Protein AF-A0A379VTT9-F1 (afdb_monomer_lite)

Radius of gyration: 24.95 Å; chains: 1; bounding box: 62×83×52 Å

Secondary structure (DSSP, 8-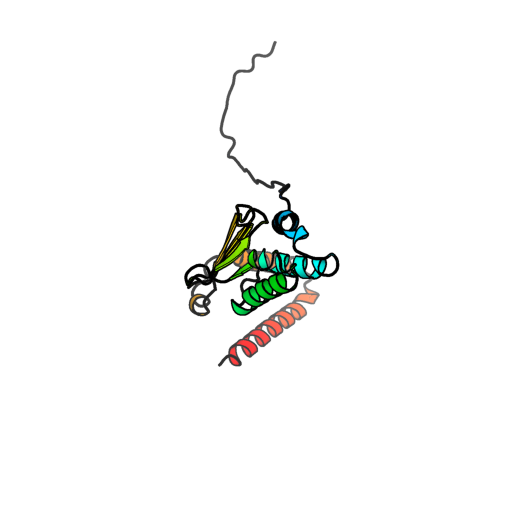state):
-------------------------HHHHHHHHHGGGB-TTTHHHHHHHHHHHHS--TT--HHHHHHHHHHHHHHB-TTTGGGEEEEETTEEEEEEE-TTS-EEEEEEEETTEEEEEETTEEEEEE---TTTTTT--S--HHHHHHHHHHHHHHHHS-GGGHHHHHHHHHHHHHHHHHHHHS--

Foldseek 3Di:
DDDDDDDDDDPPPPPPPPPPPPPPPLLNQLCVQCVLFADPVCSVVLSVLSVCLSPPDLPDDLVNNVVSLVSNLVRGDVVQSVQFDADDPPWRKTFHAGPVRHTAWMWGADPQGIWIDHPNDIDTRGNPDPVCVVPPPDDDVVVVVVVVVVVVPLVVDDPVCNVVVVVVVVVVVVVVVVVVVVPD

pLDDT: mean 71.02, std 17.82, range [33.88, 90.56]

Sequence (184 aa):
MFNITNIQPTARHQSISNEASTEVPLKEEIWNKISAFFSSEHQVEAQSCIAYLCHPPETASPEEIKSKFECLRTLAFPAYADNILYSRGGADQYCILSENSQEILSIVFNTEGYTVEGGGKSVTYTRVTESEQASSASGSKDAVNYELNWSEWVKAAPAEEAANREKAVQRMRDCLKIIRRNSV

Structure (mmCIF, N/CA/C/O backbone):
data_AF-A0A379VTT9-F1
#
_entry.id   AF-A0A379VTT9-F1
#
loop_
_atom_site.group_PDB
_atom_site.id
_atom_site.type_symbol
_atom_site.label_atom_id
_atom_site.label_alt_id
_atom_site.label_comp_id
_atom_site.label_asym_id
_atom_site.label_entity_id
_atom_site.label_seq_id
_atom_site.pdbx_PDB_ins_code
_atom_site.Cartn_x
_atom_site.Cartn_y
_atom_site.Cartn_z
_atom_site.occupancy
_atom_site.B_iso_or_equiv
_atom_site.auth_seq_id
_atom_site.auth_comp_id
_atom_site.auth_asym_id
_atom_site.auth_atom_id
_atom_site.pdbx_PDB_model_num
ATOM 1 N N . MET A 1 1 ? 2.901 62.411 -25.924 1.00 35.44 1 MET A N 1
ATOM 2 C CA . MET A 1 1 ? 1.650 61.648 -26.116 1.00 35.44 1 MET A CA 1
ATOM 3 C C . MET A 1 1 ? 1.982 60.470 -27.017 1.00 35.44 1 MET A C 1
ATOM 5 O O . MET A 1 1 ? 2.289 60.702 -28.176 1.00 35.44 1 MET A O 1
ATOM 9 N N . PHE A 1 2 ? 2.041 59.251 -26.478 1.00 34.31 2 PHE A N 1
ATOM 10 C CA . PHE A 1 2 ? 2.336 58.039 -27.251 1.00 34.31 2 PHE A CA 1
ATOM 11 C C . PHE A 1 2 ? 1.064 57.196 -27.356 1.00 34.31 2 PHE A C 1
ATOM 13 O O . PHE A 1 2 ? 0.493 56.821 -26.336 1.00 34.31 2 PHE A O 1
ATOM 20 N N . ASN A 1 3 ? 0.628 56.939 -28.590 1.00 33.88 3 ASN A N 1
ATOM 21 C CA . ASN A 1 3 ? -0.442 56.002 -28.918 1.00 33.88 3 ASN A CA 1
ATOM 22 C C . ASN A 1 3 ? 0.163 54.600 -29.053 1.00 33.88 3 ASN A C 1
ATOM 24 O O . ASN A 1 3 ? 1.069 54.404 -29.861 1.00 33.88 3 ASN A O 1
ATOM 28 N N . ILE A 1 4 ? -0.354 53.637 -28.291 1.00 38.72 4 ILE A N 1
ATOM 29 C CA . ILE A 1 4 ? -0.013 52.216 -28.413 1.00 38.72 4 ILE A CA 1
ATOM 30 C C . ILE A 1 4 ? -1.272 51.487 -28.884 1.00 38.72 4 ILE A C 1
ATOM 32 O O . ILE A 1 4 ? -2.211 51.291 -28.116 1.00 38.72 4 ILE A O 1
ATOM 36 N N . THR A 1 5 ? -1.292 51.083 -30.152 1.00 41.75 5 THR A N 1
ATOM 37 C CA . THR A 1 5 ? -2.258 50.118 -30.691 1.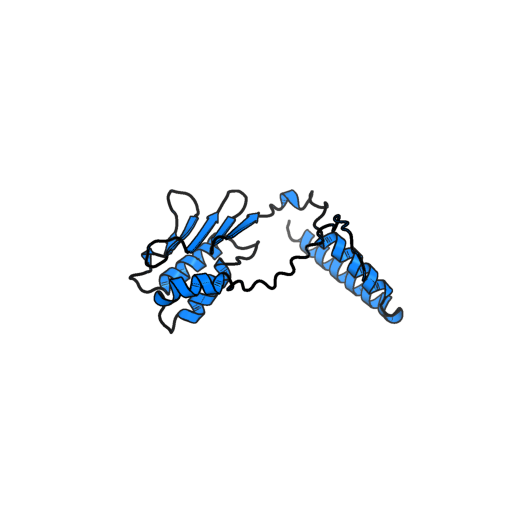00 41.75 5 THR A CA 1
ATOM 38 C C . THR A 1 5 ? -1.641 48.723 -30.712 1.00 41.75 5 THR A C 1
ATOM 40 O O . THR A 1 5 ? -0.724 48.451 -31.478 1.00 41.75 5 THR A O 1
ATOM 43 N N . ASN A 1 6 ? -2.161 47.884 -29.816 1.00 37.28 6 ASN A N 1
ATOM 44 C CA . ASN A 1 6 ? -2.536 46.476 -29.977 1.00 37.28 6 ASN A CA 1
ATOM 45 C C . ASN A 1 6 ? -1.901 45.660 -31.129 1.00 37.28 6 ASN A C 1
ATOM 47 O O . ASN A 1 6 ? -2.272 45.836 -32.287 1.00 37.28 6 ASN A O 1
ATOM 51 N N . ILE A 1 7 ? -1.087 44.664 -30.755 1.00 43.59 7 ILE A N 1
ATOM 52 C CA . ILE A 1 7 ? -1.007 43.349 -31.412 1.00 43.59 7 ILE A CA 1
ATOM 53 C C . ILE A 1 7 ? -0.770 42.253 -30.349 1.00 43.59 7 ILE A C 1
ATOM 55 O O . ILE A 1 7 ? 0.234 42.243 -29.642 1.00 43.59 7 ILE A O 1
ATOM 59 N N . GLN A 1 8 ? -1.711 41.318 -30.256 1.00 43.38 8 GLN A N 1
ATOM 60 C CA . GLN A 1 8 ? -1.612 39.958 -29.696 1.00 43.38 8 GLN A CA 1
ATOM 61 C C . GLN A 1 8 ? -2.060 38.998 -30.822 1.00 43.38 8 GLN A C 1
ATOM 63 O O . GLN A 1 8 ? -2.734 39.471 -31.742 1.00 43.38 8 GLN A O 1
ATOM 68 N N . PRO A 1 9 ? -1.847 37.666 -30.767 1.00 44.25 9 PRO A N 1
ATOM 69 C CA . PRO A 1 9 ? -0.976 36.856 -29.904 1.00 44.25 9 PRO A CA 1
ATOM 70 C C . PRO A 1 9 ? -0.147 35.817 -30.707 1.00 44.25 9 PRO A C 1
ATOM 72 O O . PRO A 1 9 ? -0.507 35.448 -31.817 1.00 44.25 9 PRO A O 1
ATOM 75 N N . THR A 1 10 ? 0.918 35.258 -30.127 1.00 34.50 10 THR A N 1
ATOM 76 C CA . THR A 1 10 ? 1.245 33.808 -30.172 1.00 34.50 10 THR A CA 1
ATOM 77 C C . THR A 1 10 ? 2.358 33.583 -29.151 1.00 34.50 10 THR A C 1
ATOM 79 O O . THR A 1 10 ? 3.525 33.383 -29.481 1.00 34.50 10 THR A O 1
ATOM 82 N N . ALA A 1 11 ? 2.002 33.658 -27.869 1.00 37.72 11 ALA A N 1
ATOM 83 C CA . ALA A 1 11 ? 2.789 32.983 -26.855 1.00 37.72 11 ALA A CA 1
ATOM 84 C C . ALA A 1 11 ? 2.490 31.490 -27.026 1.00 37.72 11 ALA A C 1
ATOM 86 O O . ALA A 1 11 ? 1.426 31.010 -26.641 1.00 37.72 11 ALA A O 1
ATOM 87 N N . ARG A 1 12 ? 3.400 30.752 -27.673 1.00 36.75 12 ARG A N 1
ATOM 88 C CA . ARG A 1 12 ? 3.448 29.300 -27.496 1.00 36.75 12 ARG A CA 1
ATOM 89 C C . ARG A 1 12 ? 3.616 29.080 -25.999 1.00 36.75 12 ARG A C 1
ATOM 91 O O . ARG A 1 12 ? 4.651 29.440 -25.447 1.00 36.75 12 ARG A O 1
ATOM 98 N N . HIS A 1 13 ? 2.577 28.546 -25.367 1.00 38.38 13 HIS A N 1
ATOM 99 C CA . HIS A 1 13 ? 2.598 28.106 -23.984 1.00 38.38 13 HIS A CA 1
ATOM 100 C C . HIS A 1 13 ? 3.702 27.053 -23.821 1.00 38.38 13 HIS A C 1
ATOM 102 O O . HIS A 1 13 ? 3.483 25.861 -24.007 1.00 38.38 13 HIS A O 1
ATOM 108 N N . GLN A 1 14 ? 4.907 27.499 -23.479 1.00 45.38 14 GLN A N 1
ATOM 109 C CA . GLN A 1 14 ? 5.812 26.720 -22.653 1.00 45.38 14 GLN A CA 1
ATOM 110 C C . GLN A 1 14 ? 5.311 26.871 -21.216 1.00 45.38 14 GLN A C 1
ATOM 112 O O . GLN A 1 14 ? 5.864 27.635 -20.434 1.00 45.38 14 GLN A O 1
ATOM 117 N N . SER A 1 15 ? 4.233 26.163 -20.871 1.00 35.62 15 SER A N 1
ATOM 118 C CA . SER A 1 15 ? 3.991 25.843 -19.466 1.00 35.62 15 SER A CA 1
ATOM 119 C C . SER A 1 15 ? 4.882 24.660 -19.130 1.00 35.62 15 SER A C 1
ATOM 121 O O . SER A 1 15 ? 4.481 23.502 -19.192 1.00 35.62 15 SER A O 1
ATOM 123 N N . ILE A 1 16 ? 6.128 24.978 -18.787 1.00 44.78 16 ILE A N 1
ATOM 124 C CA . ILE A 1 16 ? 6.813 24.232 -17.741 1.00 44.78 16 ILE A CA 1
ATOM 125 C C . ILE A 1 16 ? 6.031 24.581 -16.476 1.00 44.78 16 ILE A C 1
ATOM 127 O O . ILE A 1 16 ? 6.307 25.587 -15.825 1.00 44.78 16 ILE A O 1
ATOM 131 N N . SER A 1 17 ? 5.003 23.795 -16.165 1.00 35.97 17 SER A N 1
ATOM 132 C CA . SER A 1 17 ? 4.438 23.791 -14.821 1.00 35.97 17 SER A CA 1
ATOM 133 C C . SER A 1 17 ? 5.430 23.053 -13.927 1.00 35.97 17 SER A C 1
ATOM 135 O O . SER A 1 17 ? 5.241 21.897 -13.573 1.00 35.97 17 SER A O 1
ATOM 137 N N . ASN A 1 18 ? 6.511 23.750 -13.570 1.00 41.19 18 ASN A N 1
ATOM 138 C CA . ASN A 1 18 ? 7.117 23.594 -12.257 1.00 41.19 18 ASN A CA 1
ATOM 139 C C . ASN A 1 18 ? 6.161 24.273 -11.276 1.00 41.19 18 ASN A C 1
ATOM 141 O O . ASN A 1 18 ? 6.430 25.361 -10.767 1.00 41.19 18 ASN A O 1
ATOM 145 N N . GLU A 1 19 ? 4.999 23.662 -11.067 1.00 36.81 19 GLU A N 1
ATOM 146 C CA . GLU A 1 19 ? 4.247 23.942 -9.863 1.00 36.81 19 GLU A C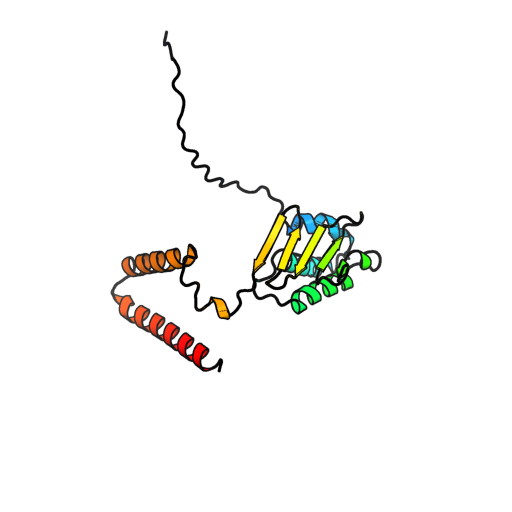A 1
ATOM 147 C C . GLU A 1 19 ? 5.030 23.254 -8.756 1.00 36.81 19 GLU A C 1
ATOM 149 O O . GLU A 1 19 ? 5.111 22.029 -8.676 1.00 36.81 19 GLU A O 1
ATOM 154 N N . ALA A 1 20 ? 5.697 24.072 -7.946 1.00 41.50 20 ALA A N 1
ATOM 155 C CA . ALA A 1 20 ? 6.014 23.706 -6.585 1.00 41.50 20 ALA A CA 1
ATOM 156 C C . ALA A 1 20 ? 4.684 23.296 -5.945 1.00 41.50 20 ALA A C 1
ATOM 158 O O . ALA A 1 20 ? 3.918 24.148 -5.498 1.00 41.50 20 ALA A O 1
ATOM 159 N N . SER A 1 21 ? 4.374 22.002 -6.032 1.00 38.78 21 SER A N 1
ATOM 160 C CA . SER A 1 21 ? 3.158 21.411 -5.504 1.00 38.78 21 SER A CA 1
ATOM 161 C C . SER A 1 21 ? 3.158 21.718 -4.010 1.00 38.78 21 SER A C 1
ATOM 163 O O . SER A 1 21 ? 3.881 21.090 -3.237 1.00 38.78 21 SER A O 1
ATOM 165 N N . THR A 1 22 ? 2.359 22.695 -3.578 1.00 39.91 22 THR A N 1
ATOM 166 C CA . THR A 1 22 ? 1.869 22.807 -2.194 1.00 39.91 22 THR A CA 1
ATOM 167 C C . THR A 1 22 ? 0.854 21.695 -1.962 1.00 39.91 22 THR A C 1
ATOM 169 O O . THR A 1 22 ? -0.298 21.912 -1.600 1.00 39.91 22 THR A O 1
ATOM 172 N N . GLU A 1 23 ? 1.280 20.490 -2.289 1.00 44.19 23 GLU A N 1
ATOM 173 C CA . GLU A 1 23 ? 0.531 19.274 -2.203 1.00 44.19 23 GLU A CA 1
ATOM 174 C C . GLU A 1 23 ? 1.003 18.640 -0.919 1.00 44.19 23 GLU A C 1
ATOM 176 O O . GLU A 1 23 ? 2.147 18.195 -0.809 1.00 44.19 23 GLU A O 1
ATOM 181 N N . VAL A 1 24 ? 0.128 18.692 0.082 1.00 49.16 24 VAL A N 1
ATOM 182 C CA . VAL A 1 24 ? 0.267 17.859 1.268 1.00 49.16 24 VAL A CA 1
ATOM 183 C C . VAL A 1 24 ? 0.604 16.458 0.751 1.00 49.16 24 VAL A C 1
ATOM 185 O O . VAL A 1 24 ? -0.172 15.924 -0.048 1.00 49.16 24 VAL A O 1
ATOM 188 N N . PRO A 1 25 ? 1.772 15.890 1.105 1.00 68.50 25 PRO A N 1
ATOM 189 C CA . PRO A 1 25 ? 2.157 14.569 0.646 1.00 68.50 25 PRO A CA 1
ATOM 190 C C . PRO A 1 25 ? 0.981 13.628 0.882 1.00 68.50 25 PRO A C 1
ATOM 192 O O . PRO A 1 25 ? 0.430 13.627 1.977 1.00 68.50 25 PRO A O 1
ATOM 195 N N . LEU A 1 26 ? 0.578 12.834 -0.111 1.00 69.88 26 LEU A N 1
ATOM 196 C CA . LEU A 1 26 ? -0.589 11.939 -0.023 1.00 69.88 26 LEU A CA 1
ATOM 197 C C . LEU A 1 26 ? -0.587 11.108 1.281 1.00 69.88 26 LEU A C 1
ATOM 199 O O . LEU A 1 26 ? -1.619 10.899 1.910 1.00 69.88 26 LEU A O 1
ATOM 203 N N . LYS A 1 27 ? 0.609 10.751 1.768 1.00 78.88 27 LYS A N 1
ATOM 204 C CA . LYS A 1 27 ? 0.857 10.191 3.107 1.00 78.88 27 LYS A CA 1
ATOM 205 C C . LYS A 1 27 ? 0.281 11.033 4.260 1.00 78.88 27 LYS A C 1
ATOM 207 O O . LYS A 1 27 ? -0.358 10.475 5.143 1.00 78.88 27 LYS A O 1
ATOM 212 N N . GLU A 1 28 ? 0.568 12.330 4.312 1.00 80.44 28 GLU A N 1
ATOM 213 C CA . GLU A 1 28 ? 0.121 13.247 5.368 1.00 80.44 28 GLU A CA 1
ATOM 214 C C . GLU A 1 28 ? -1.394 13.455 5.340 1.00 80.44 28 GLU A C 1
ATOM 216 O O . GLU A 1 28 ? -2.019 13.488 6.397 1.00 80.44 28 GLU A O 1
ATOM 221 N N . GLU A 1 29 ? -2.007 13.529 4.155 1.00 80.88 29 GLU A N 1
ATOM 222 C CA . GLU A 1 29 ? -3.465 13.643 4.043 1.00 80.88 29 GLU A CA 1
ATOM 223 C C . GLU A 1 29 ? -4.163 12.396 4.599 1.00 80.88 29 GLU A C 1
ATOM 225 O O . GLU A 1 29 ? -5.086 12.499 5.411 1.00 80.88 29 GLU A O 1
ATOM 230 N N . ILE A 1 30 ? -3.679 11.214 4.208 1.00 82.88 30 ILE A N 1
ATOM 231 C CA . ILE A 1 30 ? -4.171 9.934 4.718 1.00 82.88 30 ILE A CA 1
ATOM 232 C C . ILE A 1 30 ? -3.959 9.869 6.228 1.00 82.88 30 ILE A C 1
ATOM 234 O O . ILE A 1 30 ? -4.905 9.608 6.969 1.00 82.88 30 ILE A O 1
ATOM 238 N N . TRP A 1 31 ? -2.746 10.178 6.697 1.00 87.88 31 TRP A N 1
ATOM 239 C CA . TRP A 1 31 ? -2.400 10.156 8.115 1.00 87.88 31 TRP A CA 1
ATOM 240 C C . TRP A 1 31 ? -3.308 11.056 8.952 1.00 87.88 31 TRP A C 1
ATOM 242 O O . TRP A 1 31 ? -3.823 10.615 9.975 1.00 87.88 31 TRP A O 1
ATOM 252 N N . ASN A 1 32 ? -3.579 12.284 8.512 1.00 86.12 32 ASN A N 1
ATOM 253 C CA . ASN A 1 32 ? -4.444 13.205 9.248 1.00 86.12 32 ASN A CA 1
ATOM 254 C C . ASN A 1 32 ? -5.864 12.650 9.438 1.00 86.12 32 ASN A C 1
ATOM 256 O O . ASN A 1 32 ? -6.493 12.928 10.456 1.00 86.12 32 ASN A O 1
ATOM 260 N N . LYS A 1 33 ? -6.351 11.828 8.501 1.00 86.00 33 LYS A N 1
ATOM 261 C CA . LYS A 1 33 ? -7.689 11.226 8.559 1.00 86.00 33 LYS A CA 1
ATOM 262 C C . LYS A 1 33 ? -7.763 9.951 9.408 1.00 86.00 33 LYS A C 1
ATOM 264 O O . LYS A 1 33 ? -8.841 9.653 9.910 1.00 86.00 33 LYS A O 1
ATOM 269 N N . ILE A 1 34 ? -6.660 9.211 9.569 1.00 85.88 34 ILE A N 1
ATOM 270 C CA . ILE A 1 34 ? -6.637 7.927 10.308 1.00 85.88 34 ILE A CA 1
ATOM 271 C C . ILE A 1 34 ? -5.724 7.914 11.534 1.00 85.88 34 ILE A C 1
ATOM 273 O O . ILE A 1 34 ? -5.646 6.903 12.221 1.00 85.88 34 ILE A O 1
ATOM 277 N N . SER A 1 35 ? -5.038 9.013 11.850 1.00 87.31 35 SER A N 1
ATOM 278 C CA . SER A 1 35 ? -4.120 9.089 12.999 1.00 87.31 35 SER A CA 1
ATOM 279 C C . SER A 1 35 ? -4.803 8.748 14.327 1.00 87.31 35 SER A C 1
ATOM 281 O O . SER A 1 35 ? -4.179 8.142 15.196 1.00 87.31 35 SER A O 1
ATOM 283 N N . ALA A 1 36 ? -6.098 9.060 14.454 1.00 88.62 36 ALA A N 1
ATOM 284 C CA . ALA A 1 36 ? -6.931 8.720 15.605 1.00 88.62 36 ALA A CA 1
ATOM 285 C C . ALA A 1 36 ? -7.137 7.205 15.799 1.00 88.62 36 ALA A C 1
ATOM 287 O O . ALA A 1 36 ? -7.561 6.777 16.873 1.00 88.62 36 ALA A O 1
ATOM 288 N N . PHE A 1 37 ? -6.838 6.387 14.784 1.00 88.62 37 PHE A N 1
ATOM 289 C CA . PHE A 1 37 ? -7.013 4.940 14.864 1.00 88.62 37 PHE A CA 1
ATOM 290 C C . PHE A 1 37 ? -5.898 4.263 15.655 1.00 88.62 37 PHE A C 1
ATOM 292 O O . PHE A 1 37 ? -6.089 3.140 16.106 1.00 88.62 37 PHE A O 1
ATOM 299 N N . PHE A 1 38 ? -4.759 4.930 15.844 1.00 90.44 38 PHE A N 1
ATOM 300 C CA . PHE A 1 38 ? -3.552 4.332 16.403 1.00 90.44 38 PHE A CA 1
ATOM 301 C C . PHE A 1 38 ? -3.183 4.978 17.739 1.00 90.44 38 PHE A C 1
ATOM 303 O O . PHE A 1 38 ? -3.256 6.199 17.906 1.00 90.44 38 PHE A O 1
ATOM 310 N N . SER A 1 39 ? -2.730 4.164 18.693 1.00 88.00 39 SER A N 1
ATOM 311 C CA . SER A 1 39 ? -2.127 4.664 19.931 1.00 88.00 39 SER A CA 1
ATOM 312 C C . SER A 1 39 ? -0.785 5.341 19.635 1.00 88.00 39 SER A C 1
ATOM 314 O O . SER A 1 39 ? -0.110 4.984 18.671 1.00 88.00 39 SER A O 1
ATOM 316 N N . SER A 1 40 ? -0.352 6.279 20.485 1.00 88.44 40 SER A N 1
ATOM 317 C CA . SER A 1 40 ? 0.931 6.983 20.316 1.00 88.44 40 SER A CA 1
ATOM 318 C C . SER A 1 40 ? 2.141 6.046 20.179 1.00 88.44 40 SER A C 1
ATOM 320 O O . SER A 1 40 ? 3.106 6.397 19.509 1.00 88.44 40 SER A O 1
ATOM 322 N N . GLU A 1 41 ? 2.081 4.855 20.781 1.00 89.19 41 GLU A N 1
ATOM 323 C CA . GLU A 1 41 ? 3.119 3.819 20.689 1.00 89.19 41 GLU A CA 1
ATOM 324 C C . GLU A 1 41 ? 3.209 3.204 19.283 1.00 89.19 41 GLU A C 1
ATOM 326 O O . GLU A 1 41 ? 4.301 2.939 18.785 1.00 89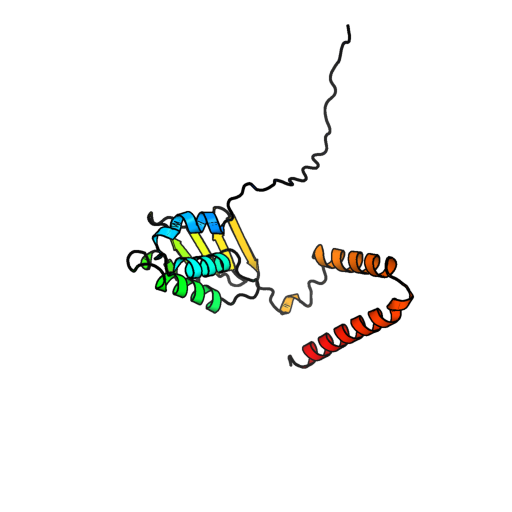.19 41 GLU A O 1
ATOM 331 N N . HIS A 1 42 ? 2.071 3.044 18.607 1.00 89.38 42 HIS A N 1
ATOM 332 C CA . HIS A 1 42 ? 1.980 2.395 17.299 1.00 89.38 42 HIS A CA 1
ATOM 333 C C . HIS A 1 42 ? 1.990 3.374 16.119 1.00 89.38 42 HIS A C 1
ATOM 335 O O . HIS A 1 42 ? 2.045 2.946 14.966 1.00 89.38 42 HIS A O 1
ATOM 341 N N . GLN A 1 43 ? 1.981 4.689 16.367 1.00 86.88 43 GLN A N 1
ATOM 342 C CA . GLN A 1 43 ? 1.911 5.685 15.294 1.00 86.88 43 GLN A CA 1
ATOM 343 C C . GLN A 1 43 ? 3.089 5.614 14.319 1.00 86.88 43 GLN A C 1
ATOM 345 O O . GLN A 1 43 ? 2.892 5.748 13.115 1.00 86.88 43 GLN A O 1
ATOM 350 N N . VAL A 1 44 ? 4.309 5.385 14.814 1.00 88.69 44 VAL A N 1
ATOM 351 C CA . VAL A 1 44 ? 5.507 5.305 13.960 1.00 88.69 44 VAL A CA 1
ATOM 352 C C . VAL A 1 44 ? 5.416 4.111 13.007 1.00 88.69 44 VAL A C 1
ATOM 354 O O . VAL A 1 44 ? 5.704 4.231 11.815 1.00 88.69 44 VAL A O 1
ATOM 357 N N . GLU A 1 45 ? 4.968 2.966 13.517 1.00 90.38 45 GLU A N 1
ATOM 358 C CA . GLU A 1 45 ? 4.813 1.741 12.735 1.00 90.38 45 GLU A CA 1
ATOM 359 C C . GLU A 1 45 ? 3.657 1.854 11.731 1.00 90.38 45 GLU A C 1
ATOM 361 O O . GLU A 1 45 ? 3.812 1.511 10.555 1.00 90.38 45 GLU A O 1
ATOM 366 N N . ALA A 1 46 ? 2.536 2.448 12.149 1.00 89.00 46 ALA A N 1
ATOM 367 C CA . ALA A 1 46 ? 1.400 2.726 11.279 1.00 89.00 46 ALA A CA 1
ATOM 368 C C . ALA A 1 46 ? 1.779 3.689 10.140 1.00 89.00 46 ALA A C 1
ATOM 370 O O . ALA A 1 46 ? 1.478 3.422 8.977 1.00 89.00 46 ALA A O 1
ATOM 371 N N . GLN A 1 47 ? 2.518 4.766 10.431 1.00 88.19 47 GLN A N 1
ATOM 372 C CA . GLN A 1 47 ? 3.023 5.682 9.403 1.00 88.19 47 GLN A CA 1
ATOM 373 C C . GLN A 1 47 ? 3.956 4.996 8.404 1.00 88.19 47 GLN A C 1
ATOM 375 O O . GLN A 1 47 ? 3.926 5.342 7.222 1.00 88.19 47 GLN A O 1
ATOM 380 N N . SER A 1 48 ? 4.781 4.050 8.859 1.00 88.50 48 SER A N 1
ATOM 381 C CA . SER A 1 48 ? 5.656 3.260 7.988 1.00 88.50 48 SER A CA 1
ATOM 382 C C . SER A 1 48 ? 4.841 2.383 7.033 1.00 88.50 48 SER A C 1
ATOM 384 O O . SER A 1 48 ? 5.095 2.365 5.827 1.00 88.50 48 SER A O 1
ATOM 386 N N . CYS A 1 49 ? 3.794 1.727 7.542 1.00 88.19 49 CYS A N 1
ATOM 387 C CA . CYS A 1 49 ? 2.892 0.929 6.715 1.00 88.19 49 CYS A CA 1
ATOM 388 C C . CYS A 1 49 ? 2.131 1.789 5.701 1.00 88.19 49 CYS A C 1
ATOM 390 O O . CYS A 1 49 ? 2.080 1.436 4.528 1.00 88.19 49 CYS A O 1
ATOM 392 N N . ILE A 1 50 ? 1.611 2.946 6.115 1.00 87.44 50 ILE A N 1
ATOM 393 C CA . ILE A 1 50 ? 0.929 3.882 5.211 1.00 87.44 50 ILE A CA 1
ATOM 394 C C . ILE A 1 50 ? 1.891 4.385 4.138 1.00 87.44 50 ILE A C 1
ATOM 396 O O . ILE A 1 50 ? 1.544 4.377 2.966 1.00 87.44 50 ILE A O 1
ATOM 400 N N . ALA A 1 51 ? 3.117 4.768 4.504 1.00 86.19 51 ALA A N 1
ATOM 401 C CA . ALA A 1 51 ? 4.111 5.223 3.536 1.00 86.19 51 ALA A CA 1
ATOM 402 C C . ALA A 1 51 ? 4.398 4.159 2.464 1.00 86.19 51 ALA A C 1
ATOM 404 O O . ALA A 1 51 ? 4.474 4.499 1.284 1.00 86.19 51 ALA A O 1
ATOM 405 N N . TYR A 1 52 ? 4.495 2.889 2.872 1.00 86.62 52 TYR A N 1
ATOM 406 C CA . TYR A 1 52 ? 4.638 1.763 1.952 1.00 86.62 52 TYR A CA 1
ATOM 407 C C . TYR A 1 52 ? 3.403 1.591 1.059 1.00 86.62 52 TYR A C 1
ATOM 409 O O . TYR A 1 52 ? 3.550 1.396 -0.136 1.00 86.62 52 TYR A O 1
ATOM 417 N N . LEU A 1 53 ? 2.189 1.690 1.605 1.00 85.44 53 LEU A N 1
ATOM 418 C CA . LEU A 1 53 ? 0.950 1.523 0.835 1.00 85.44 53 LEU A CA 1
ATOM 419 C C . LEU A 1 53 ? 0.645 2.697 -0.109 1.00 85.44 53 LEU A C 1
ATOM 421 O O . LEU A 1 53 ? -0.017 2.499 -1.122 1.00 85.44 53 LEU A O 1
ATOM 425 N N . CYS A 1 54 ? 1.129 3.903 0.194 1.00 81.69 54 CYS A N 1
ATOM 426 C CA . CYS A 1 54 ? 1.017 5.055 -0.703 1.00 81.69 54 CYS A CA 1
ATOM 427 C C . CYS A 1 54 ? 1.920 4.921 -1.933 1.00 81.69 54 CYS A C 1
ATOM 429 O O . CYS A 1 54 ? 1.577 5.419 -3.000 1.00 81.69 54 CYS A O 1
ATOM 431 N N . HIS A 1 55 ? 3.089 4.299 -1.766 1.00 77.81 55 HIS A N 1
ATOM 432 C CA . HIS A 1 55 ? 4.081 4.124 -2.827 1.00 77.81 55 HIS A CA 1
ATOM 433 C C . HIS A 1 55 ? 4.680 2.714 -2.761 1.00 77.81 55 HIS A C 1
ATOM 435 O O . HIS A 1 55 ? 5.869 2.561 -2.456 1.00 77.81 55 HIS A O 1
ATOM 441 N N . PRO A 1 56 ? 3.868 1.671 -3.001 1.00 77.56 56 PRO A N 1
ATOM 442 C CA . PRO A 1 56 ? 4.368 0.310 -2.998 1.00 77.56 56 PRO A CA 1
ATOM 443 C C . PRO A 1 56 ? 5.370 0.150 -4.151 1.00 77.56 56 PRO A C 1
ATOM 445 O O . PRO A 1 56 ? 5.137 0.678 -5.244 1.00 77.56 56 PRO A O 1
ATOM 448 N N . PRO A 1 57 ? 6.500 -0.539 -3.925 1.00 72.31 57 PRO A N 1
ATOM 449 C CA . PRO A 1 57 ? 7.481 -0.770 -4.976 1.00 72.31 57 PRO A CA 1
ATOM 450 C C . PRO A 1 57 ? 6.859 -1.572 -6.125 1.00 72.31 57 PRO A C 1
ATOM 452 O O . PRO A 1 57 ? 6.031 -2.439 -5.884 1.00 72.31 57 PRO A O 1
ATOM 455 N N . GLU A 1 58 ? 7.304 -1.354 -7.364 1.00 68.69 58 GLU A N 1
ATOM 456 C CA . GLU A 1 58 ? 6.799 -2.085 -8.547 1.00 68.69 58 GLU A CA 1
ATOM 457 C C . GLU A 1 58 ? 6.951 -3.613 -8.430 1.00 68.69 58 GLU A C 1
ATOM 459 O O . GLU A 1 58 ? 6.217 -4.377 -9.054 1.00 68.69 58 GLU A O 1
ATOM 464 N N . THR A 1 59 ? 7.898 -4.068 -7.608 1.00 68.44 59 THR A N 1
ATOM 465 C CA . THR A 1 59 ? 8.137 -5.484 -7.312 1.00 68.44 59 THR A CA 1
ATOM 466 C C . THR A 1 59 ? 7.321 -6.007 -6.129 1.00 68.44 59 THR A C 1
ATOM 468 O O . THR A 1 59 ? 7.514 -7.159 -5.746 1.00 68.44 59 THR A O 1
ATOM 471 N N . ALA A 1 60 ? 6.469 -5.182 -5.511 1.00 73.06 60 ALA A N 1
ATOM 472 C CA . ALA A 1 60 ? 5.679 -5.568 -4.351 1.00 73.06 60 ALA A CA 1
ATOM 473 C C . ALA A 1 60 ? 4.767 -6.741 -4.705 1.00 73.06 60 ALA A C 1
ATOM 475 O O . ALA A 1 60 ? 3.984 -6.701 -5.660 1.00 73.06 60 ALA A O 1
ATOM 476 N N . SER A 1 61 ? 4.865 -7.799 -3.913 1.00 76.12 61 SER A N 1
ATOM 477 C CA . SER A 1 61 ? 3.946 -8.921 -4.003 1.00 76.12 61 SER A CA 1
ATOM 478 C C . SER A 1 61 ? 2.591 -8.564 -3.369 1.00 76.12 61 SER A C 1
ATOM 480 O O . SER A 1 61 ? 2.533 -7.786 -2.407 1.00 76.12 61 SER A O 1
ATOM 482 N N . PRO A 1 62 ? 1.480 -9.137 -3.865 1.00 75.31 62 PRO A N 1
ATOM 483 C CA . PRO A 1 62 ? 0.178 -9.007 -3.214 1.00 75.31 62 PRO A CA 1
ATOM 484 C C . PRO A 1 62 ? 0.205 -9.412 -1.736 1.00 75.31 62 PRO A C 1
ATOM 486 O O . PRO A 1 62 ? -0.464 -8.797 -0.906 1.00 75.31 62 PRO A O 1
ATOM 489 N N . GLU A 1 63 ? 1.016 -10.410 -1.389 1.00 80.69 63 GLU A N 1
ATOM 490 C CA . GLU A 1 63 ? 1.214 -10.897 -0.028 1.00 80.69 63 GLU A CA 1
ATOM 491 C C . GLU A 1 63 ? 1.880 -9.849 0.876 1.00 80.69 63 GLU A C 1
ATOM 493 O O . GLU A 1 63 ? 1.468 -9.689 2.026 1.00 80.69 63 GLU A O 1
ATOM 498 N N . GLU A 1 64 ? 2.868 -9.101 0.373 1.00 84.12 64 GLU A N 1
ATOM 499 C CA . GLU A 1 64 ? 3.504 -8.009 1.120 1.00 84.12 64 GLU A CA 1
ATOM 500 C C . GLU A 1 64 ? 2.527 -6.867 1.384 1.00 84.12 64 GLU A C 1
ATOM 502 O O . GLU A 1 64 ? 2.424 -6.393 2.517 1.00 84.12 64 GLU A O 1
ATOM 507 N N . ILE A 1 65 ? 1.767 -6.456 0.367 1.00 83.75 65 ILE A N 1
ATOM 508 C CA . ILE A 1 65 ? 0.742 -5.415 0.510 1.00 83.75 65 ILE A CA 1
ATOM 509 C C . ILE A 1 65 ? -0.315 -5.866 1.521 1.00 83.75 65 ILE A C 1
ATOM 511 O O . ILE A 1 65 ? -0.600 -5.141 2.476 1.00 83.75 65 ILE A O 1
ATOM 515 N N . LYS A 1 66 ? -0.819 -7.100 1.395 1.00 83.50 66 LYS A N 1
ATOM 516 C CA . LYS A 1 66 ? -1.746 -7.699 2.363 1.00 83.50 66 LYS A CA 1
ATOM 517 C C . LYS A 1 66 ? -1.170 -7.698 3.778 1.00 83.50 66 LYS A C 1
ATOM 519 O O . LYS A 1 66 ? -1.857 -7.309 4.719 1.00 83.50 66 LYS A O 1
ATOM 524 N N . SER A 1 67 ? 0.097 -8.078 3.938 1.00 86.56 67 SER A N 1
ATOM 525 C CA . SER A 1 67 ? 0.770 -8.069 5.238 1.00 86.56 67 SER A CA 1
ATOM 526 C C . SER A 1 67 ? 0.823 -6.669 5.855 1.00 86.56 67 SER A C 1
ATOM 528 O O . SER A 1 67 ? 0.712 -6.553 7.075 1.00 86.56 67 SER A O 1
ATOM 530 N N . LYS A 1 68 ? 0.956 -5.604 5.052 1.00 90.00 68 LYS A N 1
ATOM 531 C CA . LYS A 1 68 ? 0.905 -4.219 5.550 1.00 90.00 68 LYS A CA 1
ATOM 532 C C . LYS A 1 68 ? -0.496 -3.790 5.973 1.00 90.00 68 LYS A C 1
ATOM 534 O O . LYS A 1 68 ? -0.618 -3.106 6.987 1.00 90.00 68 LYS A O 1
ATOM 539 N N . PHE A 1 69 ? -1.539 -4.221 5.265 1.00 88.19 69 PHE A N 1
ATOM 540 C CA . PHE A 1 69 ? -2.923 -3.995 5.694 1.00 88.19 69 PHE A CA 1
ATOM 541 C C . PHE A 1 69 ? -3.238 -4.705 7.018 1.00 88.19 69 PHE A C 1
ATOM 543 O O . PHE A 1 69 ? -3.786 -4.083 7.924 1.00 88.19 69 PHE A O 1
ATOM 550 N N . GLU A 1 70 ? -2.832 -5.966 7.180 1.00 88.31 70 GLU A N 1
ATOM 551 C CA . GLU A 1 70 ? -3.022 -6.708 8.440 1.00 88.31 70 GLU A CA 1
ATOM 552 C C . GLU A 1 70 ? -2.214 -6.105 9.599 1.00 88.31 70 GLU A C 1
ATOM 554 O O . GLU A 1 70 ? -2.691 -6.036 10.735 1.00 88.31 70 GLU A O 1
ATOM 559 N N . CYS A 1 71 ? -1.003 -5.613 9.316 1.00 89.88 71 CYS A N 1
ATOM 560 C CA . CYS A 1 71 ? -0.203 -4.873 10.287 1.00 89.88 71 CYS A CA 1
ATOM 561 C C . CYS A 1 71 ? -0.946 -3.612 10.750 1.00 89.88 71 CYS A C 1
ATOM 563 O O . CYS A 1 71 ? -1.171 -3.449 11.947 1.00 89.88 71 CYS A O 1
ATOM 565 N N . LEU A 1 72 ? -1.439 -2.780 9.824 1.00 89.50 72 LEU A N 1
ATOM 566 C CA . LEU A 1 72 ? -2.258 -1.613 10.173 1.00 89.50 72 LEU A CA 1
ATOM 567 C C . LEU A 1 72 ? -3.495 -1.996 10.986 1.00 89.50 72 LEU A C 1
ATOM 569 O O . LEU A 1 72 ? -3.807 -1.333 11.970 1.00 89.50 72 LEU A O 1
ATOM 573 N N . ARG A 1 73 ? -4.175 -3.083 10.621 1.00 89.38 73 ARG A N 1
ATOM 574 C CA . ARG A 1 73 ? -5.352 -3.570 11.344 1.00 89.38 73 ARG A CA 1
ATOM 575 C C . ARG A 1 73 ? -5.038 -3.968 12.783 1.00 89.38 73 ARG A C 1
ATOM 577 O O . ARG A 1 73 ? -5.833 -3.696 13.674 1.00 89.38 73 ARG A O 1
ATOM 584 N N . THR A 1 74 ? -3.882 -4.585 13.004 1.00 89.81 74 THR A N 1
ATOM 585 C CA . THR A 1 74 ? -3.422 -5.016 14.332 1.00 89.81 74 THR A CA 1
ATOM 586 C C . THR A 1 74 ? -3.008 -3.830 15.205 1.00 89.81 74 THR A C 1
ATOM 588 O O . THR A 1 74 ? -3.223 -3.850 16.413 1.00 89.81 74 THR A O 1
ATOM 591 N N . LEU A 1 75 ? -2.422 -2.797 14.594 1.00 90.56 75 LEU A N 1
ATOM 592 C CA . LEU A 1 75 ? -1.983 -1.579 15.281 1.00 90.56 75 LEU A CA 1
ATOM 593 C C . LEU A 1 75 ? -3.142 -0.627 15.609 1.00 90.56 75 LEU A C 1
ATOM 595 O O . LEU A 1 75 ? -3.022 0.203 16.513 1.00 90.56 75 LEU A O 1
ATOM 599 N N . ALA A 1 76 ? -4.238 -0.705 14.852 1.00 89.62 76 ALA A N 1
ATOM 600 C CA . ALA A 1 76 ? -5.422 0.108 15.076 1.00 89.62 76 ALA A CA 1
ATOM 601 C C . ALA A 1 76 ? -6.174 -0.336 16.340 1.00 89.62 76 ALA A C 1
ATOM 603 O O . ALA A 1 76 ? -6.201 -1.515 16.699 1.00 89.62 76 ALA A O 1
ATOM 604 N N . PHE A 1 77 ? -6.849 0.601 17.008 1.00 89.06 77 PHE A N 1
ATOM 605 C CA . PHE A 1 77 ? -7.772 0.242 18.077 1.00 89.06 77 PHE A CA 1
ATOM 606 C C . PHE A 1 77 ? -8.869 -0.687 17.535 1.00 89.06 77 PHE A C 1
ATOM 608 O O . PHE A 1 77 ? -9.331 -0.484 16.409 1.00 89.06 77 PHE A O 1
ATOM 615 N N . PRO A 1 78 ? -9.375 -1.639 18.342 1.00 86.12 78 PRO A N 1
ATOM 616 C CA . PRO A 1 78 ? -10.400 -2.586 17.900 1.00 86.12 78 PRO A CA 1
ATOM 617 C C . PRO A 1 78 ? -11.640 -1.926 17.281 1.00 86.12 78 PRO A C 1
ATOM 619 O O . PRO A 1 78 ? -12.213 -2.469 16.347 1.00 86.12 78 PRO A O 1
ATOM 622 N N . ALA A 1 79 ? -12.013 -0.730 17.752 1.00 85.94 79 ALA A N 1
ATOM 623 C CA . ALA A 1 79 ? -13.134 0.050 17.219 1.00 85.94 79 ALA A CA 1
ATOM 624 C C . ALA A 1 79 ? -12.940 0.522 15.763 1.00 85.94 79 ALA A C 1
ATOM 626 O O . ALA A 1 79 ? -13.920 0.817 15.088 1.00 85.94 79 ALA A O 1
ATOM 627 N N . TYR A 1 80 ? -11.696 0.593 15.284 1.00 85.56 80 TYR A N 1
ATOM 628 C CA . TYR A 1 80 ? -11.343 1.027 13.931 1.00 85.56 80 TYR A CA 1
ATOM 629 C C . TYR A 1 80 ? -10.743 -0.096 13.078 1.00 85.56 80 TYR A C 1
ATOM 631 O O . TYR A 1 80 ? -10.477 0.115 11.898 1.00 85.56 80 TYR A O 1
ATOM 639 N N . ALA A 1 81 ? -10.543 -1.294 13.636 1.00 84.44 81 ALA A N 1
ATOM 640 C CA . ALA A 1 81 ? -10.017 -2.439 12.893 1.00 84.44 81 ALA A CA 1
ATOM 641 C C . ALA A 1 81 ? -10.919 -2.822 11.705 1.00 84.44 81 ALA A C 1
ATOM 643 O O . ALA A 1 81 ? -10.418 -3.285 10.683 1.00 84.44 81 ALA A O 1
ATOM 644 N N . ASP A 1 82 ? -12.226 -2.577 11.817 1.00 84.06 82 ASP A N 1
ATOM 645 C CA . ASP A 1 82 ? -13.203 -2.817 10.748 1.00 84.06 82 ASP A CA 1
ATOM 646 C C . ASP A 1 82 ? -13.170 -1.746 9.642 1.00 84.06 82 ASP A C 1
ATOM 648 O O . ASP A 1 82 ? -13.678 -1.976 8.547 1.00 84.06 82 ASP A O 1
ATOM 652 N N . ASN A 1 83 ? -12.516 -0.601 9.878 1.00 84.50 83 ASN A N 1
ATOM 653 C CA . ASN A 1 83 ? -12.277 0.410 8.843 1.00 84.50 83 ASN A CA 1
ATOM 654 C C . ASN A 1 83 ? -11.135 0.011 7.895 1.00 84.50 83 ASN A C 1
ATOM 656 O O . ASN A 1 83 ? -10.938 0.658 6.867 1.00 84.50 83 ASN A O 1
ATOM 660 N N . ILE A 1 84 ? -10.375 -1.035 8.231 1.00 84.56 84 ILE A N 1
ATOM 661 C CA . ILE A 1 84 ? -9.304 -1.585 7.401 1.00 84.56 84 ILE A CA 1
ATOM 662 C C . ILE A 1 84 ? -9.835 -2.875 6.777 1.00 84.56 84 ILE A C 1
ATOM 664 O O . ILE A 1 84 ? -9.850 -3.941 7.393 1.00 84.56 84 ILE A O 1
ATOM 668 N N . LEU A 1 85 ? -10.318 -2.754 5.543 1.00 78.31 85 LEU A N 1
ATOM 669 C CA . LEU A 1 85 ? -11.026 -3.807 4.830 1.00 78.31 85 LEU A CA 1
ATOM 670 C C . LEU A 1 85 ? -10.103 -4.545 3.865 1.00 78.31 85 LEU A C 1
ATOM 672 O O . LEU A 1 85 ? -9.338 -3.940 3.112 1.00 78.31 85 LEU A O 1
ATOM 676 N N . TYR A 1 86 ? -10.258 -5.867 3.833 1.00 70.88 86 TYR A N 1
ATOM 677 C CA . TYR A 1 86 ? -9.677 -6.734 2.817 1.00 70.88 86 TYR A CA 1
ATOM 678 C C . TYR A 1 86 ? -10.800 -7.494 2.093 1.00 70.88 86 TYR A C 1
ATOM 680 O O . TYR A 1 86 ? -11.648 -8.131 2.715 1.00 70.88 86 TYR A O 1
ATOM 688 N N . SER A 1 87 ? -10.800 -7.423 0.764 1.00 61.69 87 SER A N 1
ATOM 689 C CA . SER A 1 87 ? -11.774 -8.012 -0.162 1.00 61.69 87 SER A CA 1
ATOM 690 C C . SER A 1 87 ? -13.211 -7.484 -0.029 1.00 61.69 87 SER A C 1
ATOM 692 O O . SER A 1 87 ? -13.981 -7.841 0.863 1.00 61.69 87 SER A O 1
ATOM 694 N N . ARG A 1 88 ? -13.629 -6.673 -1.004 1.00 50.41 88 ARG A N 1
ATOM 695 C CA . ARG A 1 88 ? -15.045 -6.410 -1.272 1.00 50.41 88 ARG A CA 1
ATOM 696 C C . ARG A 1 88 ? -15.436 -7.197 -2.522 1.00 50.41 88 ARG A C 1
ATOM 698 O O . ARG A 1 88 ? -15.049 -6.847 -3.626 1.00 50.41 88 ARG A O 1
ATOM 705 N N . GLY A 1 89 ? -16.197 -8.279 -2.353 1.00 51.53 89 GLY A N 1
ATOM 706 C CA . GLY A 1 89 ? -16.877 -8.942 -3.475 1.00 51.53 89 GLY A CA 1
ATOM 707 C C . GLY A 1 89 ? -15.995 -9.749 -4.440 1.00 51.53 89 GLY A C 1
ATOM 708 O O . GLY A 1 89 ? -16.275 -9.758 -5.633 1.00 51.53 89 GLY A O 1
ATOM 709 N N . GLY A 1 90 ? -14.960 -10.439 -3.949 1.00 53.22 90 GLY A N 1
ATOM 710 C CA . GLY A 1 90 ? -14.179 -11.394 -4.755 1.00 53.22 90 GLY A CA 1
ATOM 711 C C . GLY A 1 90 ? -13.128 -10.775 -5.683 1.00 53.22 90 GLY A C 1
ATOM 712 O O . GLY A 1 90 ? -12.423 -11.515 -6.359 1.00 53.22 90 GLY A O 1
ATOM 713 N N . ALA A 1 91 ? -12.998 -9.447 -5.686 1.00 57.53 91 ALA A N 1
ATOM 714 C CA . ALA A 1 91 ? -11.834 -8.759 -6.221 1.00 57.53 91 ALA A CA 1
ATOM 715 C C . ALA A 1 91 ? -10.786 -8.602 -5.111 1.00 57.53 91 ALA A C 1
ATOM 717 O O . ALA A 1 91 ? -11.131 -8.305 -3.961 1.00 57.53 91 ALA A O 1
ATOM 718 N N . ASP A 1 92 ? -9.516 -8.786 -5.462 1.00 73.75 92 ASP A N 1
ATOM 719 C CA . ASP A 1 92 ? -8.351 -8.524 -4.619 1.00 73.75 92 ASP A CA 1
ATOM 720 C C . ASP A 1 92 ? -8.218 -7.004 -4.381 1.00 73.75 92 ASP A C 1
ATOM 722 O O . ASP A 1 92 ? -7.336 -6.337 -4.908 1.00 73.75 92 ASP A O 1
ATOM 726 N N . GLN A 1 93 ? -9.159 -6.422 -3.636 1.00 82.81 93 GLN A N 1
ATOM 727 C CA . GLN A 1 93 ? -9.208 -5.004 -3.289 1.00 82.81 93 GLN A CA 1
ATOM 728 C C . GLN A 1 93 ? -9.002 -4.828 -1.784 1.00 82.81 93 GLN A C 1
ATOM 730 O O . GLN A 1 93 ? -9.638 -5.506 -0.973 1.00 82.81 93 GLN A O 1
ATOM 735 N N . TYR A 1 94 ? -8.150 -3.878 -1.417 1.00 84.94 94 TYR A N 1
ATOM 736 C CA . TYR A 1 94 ? -7.850 -3.502 -0.042 1.00 84.94 94 TYR A CA 1
ATOM 737 C C . TYR A 1 94 ? -8.207 -2.038 0.170 1.00 84.94 94 TYR A C 1
ATOM 739 O O . TYR A 1 94 ? -7.808 -1.195 -0.628 1.00 84.94 94 TYR A O 1
ATOM 747 N N . CYS A 1 95 ? -8.946 -1.723 1.231 1.00 87.12 95 CYS A N 1
ATOM 748 C CA . CYS A 1 95 ? -9.430 -0.367 1.478 1.00 87.12 95 CYS A CA 1
ATOM 749 C C . CYS A 1 95 ? -9.169 0.072 2.917 1.00 87.12 95 CYS A C 1
ATOM 751 O O . CYS A 1 95 ? -9.316 -0.704 3.859 1.00 87.12 95 CYS A O 1
ATOM 753 N N . ILE A 1 96 ? -8.846 1.351 3.084 1.00 87.88 96 ILE A N 1
ATOM 754 C CA . ILE A 1 96 ? -8.836 2.045 4.368 1.00 87.88 96 ILE A CA 1
ATOM 755 C C . ILE A 1 96 ? -9.941 3.095 4.329 1.00 87.88 96 ILE A C 1
ATOM 757 O O . ILE A 1 96 ? -9.936 3.987 3.475 1.00 87.88 96 ILE A O 1
ATOM 761 N N . LEU A 1 97 ? -10.881 2.984 5.259 1.00 86.81 97 LEU A N 1
ATOM 762 C CA . LEU A 1 97 ? -11.968 3.930 5.450 1.00 86.81 97 LEU A CA 1
ATOM 763 C C . LEU A 1 97 ? -11.626 4.943 6.546 1.00 86.81 97 LEU A C 1
ATOM 765 O O . LEU A 1 97 ? -10.907 4.649 7.500 1.00 86.81 97 LEU A O 1
ATOM 769 N N . SER A 1 98 ? -12.177 6.144 6.418 1.00 83.88 98 SER A N 1
ATOM 770 C CA . SER A 1 98 ? -12.222 7.131 7.493 1.00 83.88 98 SER A CA 1
ATOM 771 C C . SER A 1 98 ? -13.231 6.733 8.567 1.00 83.88 98 SER A C 1
ATOM 773 O O . SER A 1 98 ? -14.051 5.838 8.368 1.00 83.88 98 SER A O 1
ATOM 775 N N . GLU A 1 99 ? -13.240 7.468 9.679 1.00 79.25 99 GLU A N 1
ATOM 776 C CA . GLU A 1 99 ? -14.284 7.359 10.707 1.00 79.25 99 GLU A CA 1
ATOM 777 C C . GLU A 1 99 ? -15.705 7.525 10.126 1.00 79.25 99 GLU A C 1
ATOM 779 O O . GLU A 1 99 ? -16.648 6.880 10.574 1.00 79.25 99 GLU A O 1
ATOM 784 N N . ASN A 1 100 ? -15.851 8.304 9.048 1.00 81.00 100 ASN A N 1
ATOM 785 C CA . ASN A 1 100 ? -17.123 8.532 8.358 1.00 81.00 100 ASN A CA 1
ATOM 786 C C . ASN A 1 100 ? -17.424 7.484 7.271 1.00 81.00 100 ASN A C 1
ATOM 788 O O . ASN A 1 100 ? -18.268 7.726 6.409 1.00 81.00 100 ASN A O 1
ATOM 792 N N . SER A 1 101 ? -16.718 6.347 7.256 1.00 78.94 101 SER A N 1
ATOM 793 C CA . SER A 1 101 ? -16.834 5.304 6.221 1.00 78.94 101 SER A CA 1
ATOM 794 C C . SER A 1 101 ? -16.515 5.783 4.794 1.00 78.94 101 SER A C 1
ATOM 796 O O . SER A 1 101 ? -16.930 5.166 3.816 1.00 78.94 101 SER A O 1
ATOM 798 N N . GLN A 1 102 ? -15.776 6.887 4.655 1.00 81.62 102 GLN A N 1
ATOM 799 C CA . GLN A 1 102 ? -15.311 7.374 3.355 1.00 81.62 102 GLN A CA 1
ATOM 800 C C . GLN A 1 102 ? -13.987 6.698 2.999 1.00 81.62 102 GLN A C 1
ATOM 802 O O . GLN A 1 102 ? -13.080 6.685 3.827 1.00 81.62 102 GLN A O 1
ATOM 807 N N . GLU A 1 103 ? -13.851 6.190 1.776 1.00 84.56 103 GLU A N 1
ATOM 808 C CA . GLU A 1 103 ? -12.595 5.614 1.283 1.00 84.56 103 GLU A CA 1
ATOM 809 C C . GLU A 1 103 ? -11.485 6.673 1.257 1.00 84.56 103 GLU A C 1
ATOM 811 O O . GLU A 1 103 ? -11.620 7.736 0.649 1.00 84.56 103 GLU A O 1
ATOM 816 N N . ILE A 1 104 ? -10.400 6.388 1.978 1.00 86.25 104 ILE A N 1
ATOM 817 C CA . ILE A 1 104 ? -9.206 7.234 2.062 1.00 86.25 104 ILE A CA 1
ATOM 818 C C . ILE A 1 104 ? -8.114 6.698 1.138 1.00 86.25 104 ILE A C 1
ATOM 820 O O . ILE A 1 104 ? -7.447 7.472 0.452 1.00 86.25 104 ILE A O 1
ATOM 824 N N . LEU A 1 105 ? -7.925 5.379 1.166 1.00 86.19 105 LEU A N 1
ATOM 825 C CA . LEU A 1 105 ? -6.958 4.657 0.355 1.00 86.19 105 LEU A CA 1
ATOM 826 C C . LEU A 1 105 ? -7.602 3.359 -0.123 1.00 86.19 105 LEU A C 1
ATOM 828 O O . LEU A 1 105 ? -8.150 2.615 0.690 1.00 86.19 105 LEU A O 1
ATOM 832 N N . SER A 1 106 ? -7.504 3.073 -1.412 1.00 85.88 106 SER A N 1
ATOM 833 C CA . SER A 1 106 ? -7.887 1.799 -2.004 1.00 85.88 106 SER A CA 1
ATOM 834 C C . SER A 1 106 ? -6.738 1.263 -2.846 1.00 85.88 106 SER A C 1
ATOM 836 O O . SER A 1 106 ? -6.089 2.013 -3.565 1.00 85.88 106 SER A O 1
ATOM 838 N N . ILE A 1 107 ? -6.464 -0.032 -2.751 1.00 85.69 107 ILE A N 1
ATOM 839 C CA . ILE A 1 107 ? -5.539 -0.737 -3.633 1.00 85.69 107 ILE A CA 1
ATOM 840 C C . ILE A 1 107 ? -6.312 -1.861 -4.303 1.00 85.69 107 ILE A C 1
ATOM 842 O O . ILE A 1 107 ? -6.804 -2.760 -3.626 1.00 85.69 107 ILE A O 1
ATOM 846 N N . VAL A 1 108 ? -6.415 -1.805 -5.626 1.00 84.94 108 VAL A N 1
ATOM 847 C CA . VAL A 1 108 ? -7.129 -2.781 -6.452 1.00 84.94 108 VAL A CA 1
ATOM 848 C C . VAL A 1 108 ? -6.108 -3.577 -7.249 1.00 84.94 108 VAL A C 1
ATOM 850 O O . VAL A 1 108 ? -5.409 -3.014 -8.088 1.00 84.94 108 VAL A O 1
ATOM 853 N N . PHE A 1 109 ? -6.018 -4.882 -7.018 1.00 79.62 109 PHE A N 1
ATOM 854 C CA . PHE A 1 109 ? -5.199 -5.761 -7.844 1.00 79.62 109 PHE A CA 1
ATOM 855 C C . PHE A 1 109 ? -5.966 -6.176 -9.103 1.00 79.62 109 PHE A C 1
ATOM 857 O O . PHE A 1 109 ? -7.127 -6.578 -9.051 1.00 79.62 109 PHE A O 1
ATOM 864 N N . ASN A 1 110 ? -5.284 -6.086 -10.240 1.00 76.31 110 ASN A N 1
ATOM 865 C CA . ASN A 1 110 ? -5.764 -6.474 -11.559 1.00 76.31 110 ASN A CA 1
ATOM 866 C C . ASN A 1 110 ? -4.910 -7.633 -12.097 1.00 76.31 110 ASN A C 1
ATOM 868 O O . ASN A 1 110 ? -3.827 -7.919 -11.589 1.00 76.31 110 ASN A O 1
ATOM 872 N N . THR A 1 111 ? -5.349 -8.269 -13.185 1.00 71.50 111 THR A N 1
ATOM 873 C CA . THR A 1 111 ? -4.587 -9.351 -13.842 1.00 71.50 111 THR A CA 1
ATOM 874 C C . THR A 1 111 ? -3.181 -8.930 -14.273 1.00 71.50 111 THR A C 1
ATOM 876 O O . THR A 1 111 ? -2.279 -9.762 -14.299 1.00 71.50 111 THR A O 1
ATOM 879 N N . GLU A 1 112 ? -2.985 -7.646 -14.577 1.00 70.44 112 GLU A N 1
ATOM 880 C CA . GLU A 1 112 ? -1.715 -7.101 -15.065 1.00 70.44 112 GLU A CA 1
ATOM 881 C C . GLU A 1 112 ? -0.955 -6.267 -14.027 1.00 70.44 112 GLU A C 1
ATOM 883 O O . GLU A 1 112 ? 0.045 -5.656 -14.377 1.00 70.44 112 GLU A O 1
ATOM 888 N N . GLY A 1 113 ? -1.383 -6.203 -12.760 1.00 75.62 113 GLY A N 1
ATOM 889 C CA . GLY A 1 113 ? -0.722 -5.367 -11.750 1.00 75.62 113 GLY A CA 1
ATOM 890 C C . GLY A 1 113 ? -1.658 -4.895 -10.645 1.00 75.62 113 GLY A C 1
ATOM 891 O O . GLY A 1 113 ? -2.505 -5.659 -10.191 1.00 75.62 113 GLY A O 1
ATOM 892 N N . TYR A 1 114 ? -1.517 -3.652 -10.191 1.00 80.81 114 TYR A N 1
ATOM 893 C CA . TYR A 1 114 ? -2.411 -3.075 -9.185 1.00 80.81 114 TYR A CA 1
ATOM 894 C C . TYR A 1 114 ? -2.521 -1.552 -9.311 1.00 80.81 114 TYR A C 1
ATOM 896 O O . TYR A 1 114 ? -1.609 -0.874 -9.777 1.00 80.81 114 TYR A O 1
ATOM 904 N N . THR A 1 115 ? -3.650 -1.005 -8.881 1.00 82.94 115 THR A N 1
ATOM 905 C CA . THR A 1 115 ? -3.950 0.427 -8.886 1.00 82.94 115 THR A CA 1
ATOM 906 C C . THR A 1 115 ? -4.106 0.910 -7.453 1.00 82.94 115 THR A C 1
ATOM 908 O O . THR A 1 115 ? -4.844 0.304 -6.682 1.00 82.94 115 THR A O 1
ATOM 911 N N . VAL A 1 116 ? -3.412 1.989 -7.096 1.00 83.69 116 VAL A N 1
ATOM 912 C CA . VAL A 1 116 ? -3.503 2.656 -5.793 1.00 83.69 116 VAL A CA 1
ATOM 913 C C . VAL A 1 116 ? -4.291 3.950 -5.965 1.00 83.69 116 VAL A C 1
ATOM 915 O O . VAL A 1 116 ? -3.876 4.835 -6.711 1.00 83.69 116 VAL A O 1
ATOM 918 N N . GLU A 1 117 ? -5.415 4.071 -5.270 1.00 82.69 117 GLU A N 1
ATOM 919 C CA . GLU A 1 117 ? -6.292 5.239 -5.273 1.00 82.69 117 GLU A CA 1
ATOM 920 C C . GLU A 1 117 ? -6.295 5.898 -3.894 1.00 82.69 117 GLU A C 1
ATOM 922 O O . GLU A 1 117 ? -6.619 5.261 -2.895 1.00 82.69 117 GLU A O 1
ATOM 927 N N . GLY A 1 118 ? -5.942 7.178 -3.813 1.00 76.94 118 GLY A N 1
ATOM 928 C CA . GLY A 1 118 ? -5.918 7.921 -2.554 1.00 76.94 118 GLY A CA 1
ATOM 929 C C . GLY A 1 118 ? -5.777 9.422 -2.778 1.00 76.94 118 GLY A C 1
ATOM 930 O O . GLY A 1 118 ? -5.177 9.853 -3.760 1.00 76.94 118 GLY A O 1
ATOM 931 N N . GLY A 1 119 ? -6.373 10.237 -1.901 1.00 66.31 119 GLY A N 1
ATOM 932 C CA . GLY A 1 119 ? -6.285 11.707 -1.995 1.00 66.31 119 GLY A CA 1
ATOM 933 C C . GLY A 1 119 ? -6.790 12.286 -3.329 1.00 66.31 119 GLY A C 1
ATOM 934 O O . GLY A 1 119 ? -6.274 13.289 -3.812 1.00 66.31 119 GLY A O 1
ATOM 935 N N . GLY A 1 120 ? -7.746 11.615 -3.988 1.00 66.44 120 GLY A N 1
ATOM 936 C CA . GLY A 1 120 ? -8.256 12.012 -5.309 1.00 66.44 120 GLY A CA 1
ATOM 937 C C . GLY A 1 120 ? -7.325 11.700 -6.489 1.00 66.44 120 GLY A C 1
ATOM 938 O O . GLY A 1 120 ? -7.613 12.114 -7.612 1.00 66.44 120 GLY A O 1
ATOM 939 N N . LYS A 1 121 ? -6.231 10.965 -6.261 1.00 69.31 121 LYS A N 1
ATOM 940 C CA . LYS A 1 121 ? -5.303 10.492 -7.293 1.00 69.31 121 LYS A CA 1
ATOM 941 C C . LYS A 1 121 ? -5.393 8.982 -7.454 1.00 69.31 121 LYS A C 1
ATOM 943 O O . LYS A 1 121 ? -5.641 8.267 -6.490 1.00 69.31 121 LYS A O 1
ATOM 948 N N . SER A 1 122 ? -5.133 8.515 -8.670 1.00 75.69 122 SER A N 1
ATOM 949 C CA . SER A 1 122 ? -5.022 7.095 -9.000 1.00 75.69 122 SER A CA 1
ATOM 950 C C . SER A 1 122 ? -3.679 6.859 -9.683 1.00 75.69 122 SER A C 1
ATOM 952 O O . SER A 1 122 ? -3.322 7.575 -10.623 1.00 75.69 122 SER A O 1
ATOM 954 N N . VAL A 1 123 ? -2.910 5.900 -9.172 1.00 76.75 123 VAL A N 1
ATOM 955 C CA . VAL A 1 123 ? -1.616 5.484 -9.718 1.00 76.75 123 VAL A CA 1
ATOM 956 C C . VAL A 1 123 ? -1.706 4.008 -10.070 1.00 76.75 123 VAL A C 1
ATOM 958 O O . VAL A 1 123 ? -1.931 3.166 -9.201 1.00 76.75 123 VAL A O 1
ATOM 961 N N . THR A 1 124 ? -1.523 3.689 -11.348 1.00 78.69 124 THR A N 1
ATOM 962 C CA . THR A 1 124 ? -1.553 2.309 -11.843 1.00 78.69 124 THR A CA 1
ATOM 963 C C . THR A 1 124 ? -0.139 1.775 -12.005 1.00 78.69 124 THR A C 1
ATOM 965 O O . THR A 1 124 ? 0.667 2.349 -12.736 1.00 78.69 124 THR A O 1
ATOM 968 N N . TYR A 1 125 ? 0.129 0.644 -11.364 1.00 72.06 125 TYR A N 1
ATOM 969 C CA . TYR A 1 125 ? 1.362 -0.116 -11.473 1.00 72.06 125 TYR A CA 1
ATOM 970 C C . TYR A 1 125 ? 1.104 -1.331 -12.357 1.00 72.06 125 TYR A C 1
ATOM 972 O O . TYR A 1 125 ? 0.249 -2.165 -12.054 1.00 72.06 125 TYR A O 1
ATOM 980 N N . THR A 1 126 ? 1.832 -1.421 -13.468 1.00 70.69 126 THR A N 1
ATOM 981 C CA . THR A 1 126 ? 1.782 -2.583 -14.357 1.00 70.69 126 THR A CA 1
ATOM 982 C C . THR A 1 126 ? 2.907 -3.537 -13.981 1.00 70.69 126 THR A C 1
ATOM 984 O O . THR A 1 126 ? 4.064 -3.151 -13.827 1.00 70.69 126 THR A O 1
ATOM 987 N N . ARG A 1 127 ? 2.557 -4.802 -13.780 1.00 62.69 127 ARG A N 1
ATOM 988 C CA . ARG A 1 127 ? 3.490 -5.889 -13.529 1.00 62.69 127 ARG A CA 1
ATOM 989 C C . ARG A 1 127 ? 4.181 -6.161 -14.856 1.00 62.69 127 ARG A C 1
ATOM 991 O O . ARG A 1 127 ? 3.574 -6.725 -15.762 1.00 62.69 127 ARG A O 1
ATOM 998 N N . VAL A 1 128 ? 5.438 -5.746 -14.984 1.00 52.62 128 VAL A N 1
ATOM 999 C CA . VAL A 1 128 ? 6.248 -6.100 -16.153 1.00 52.62 128 VAL A CA 1
ATOM 1000 C C . VAL A 1 128 ? 6.385 -7.618 -16.151 1.00 52.62 128 VAL A C 1
ATOM 1002 O O . VAL A 1 128 ? 7.138 -8.189 -15.362 1.00 52.62 128 VAL A O 1
ATOM 1005 N N . THR A 1 129 ? 5.604 -8.290 -16.994 1.00 44.84 129 THR A N 1
ATOM 1006 C CA . THR A 1 129 ? 5.787 -9.719 -17.221 1.00 44.84 129 THR A CA 1
ATOM 1007 C C . THR A 1 129 ? 7.128 -9.901 -17.928 1.00 44.84 129 THR A C 1
ATOM 1009 O O . THR A 1 129 ? 7.452 -9.178 -18.873 1.00 44.84 129 THR A O 1
ATOM 1012 N N . GLU A 1 130 ? 7.939 -10.860 -17.476 1.00 45.41 130 GLU A N 1
ATOM 1013 C CA . GLU A 1 130 ? 9.262 -11.164 -18.054 1.00 45.41 130 GLU A CA 1
ATOM 1014 C C . GLU A 1 130 ? 9.208 -11.449 -19.574 1.00 45.41 130 GLU A C 1
ATOM 1016 O O . GLU A 1 130 ? 10.221 -11.374 -20.268 1.00 45.41 130 GLU A O 1
ATOM 1021 N N . SER A 1 131 ? 8.014 -11.693 -20.120 1.00 41.56 131 SER A N 1
ATOM 1022 C CA . SER A 1 131 ? 7.711 -11.814 -21.547 1.00 41.56 131 SER A CA 1
ATOM 1023 C C . SER A 1 131 ? 7.878 -10.525 -22.370 1.00 41.56 131 SER A C 1
ATOM 1025 O O . SER A 1 131 ? 8.129 -10.619 -23.570 1.00 41.56 131 SER A O 1
ATOM 1027 N N . GLU A 1 132 ? 7.814 -9.330 -21.775 1.00 43.56 132 GLU A N 1
ATOM 1028 C CA . GLU A 1 132 ? 7.983 -8.056 -22.504 1.00 43.56 132 GLU A CA 1
ATOM 1029 C C . GLU A 1 132 ? 9.386 -7.448 -22.372 1.00 43.56 132 GLU A C 1
ATOM 1031 O O . GLU A 1 132 ? 9.751 -6.536 -23.121 1.00 43.56 132 GLU A O 1
ATOM 1036 N N . GLN A 1 133 ? 10.244 -8.019 -21.521 1.00 44.66 133 GLN A N 1
ATOM 1037 C CA . GLN A 1 133 ? 11.663 -7.647 -21.459 1.00 44.66 133 GLN A CA 1
ATOM 1038 C C . GLN A 1 133 ? 12.442 -8.024 -22.733 1.00 44.66 133 GLN A C 1
ATOM 1040 O O . GLN A 1 133 ? 13.557 -7.544 -22.940 1.00 44.66 133 GLN A O 1
ATOM 1045 N N . ALA A 1 134 ? 11.858 -8.847 -23.609 1.00 42.81 134 ALA A N 1
ATOM 1046 C CA . ALA A 1 134 ? 12.426 -9.167 -24.915 1.00 42.81 134 ALA A CA 1
ATOM 1047 C C . ALA A 1 134 ? 11.952 -8.239 -26.052 1.00 42.81 134 ALA A C 1
ATOM 1049 O O . ALA A 1 134 ? 12.565 -8.265 -27.118 1.00 42.81 134 ALA A O 1
ATOM 1050 N N . SER A 1 135 ? 10.913 -7.411 -25.854 1.00 45.16 135 SER A N 1
ATOM 1051 C CA . SER A 1 135 ? 10.353 -6.572 -26.931 1.00 45.16 135 SER A CA 1
ATOM 1052 C C . SER A 1 135 ? 10.256 -5.076 -26.616 1.00 45.16 135 SER A C 1
ATOM 1054 O O . SER A 1 135 ? 10.066 -4.284 -27.539 1.00 45.16 135 SER A O 1
ATOM 1056 N N . SER A 1 136 ? 10.476 -4.655 -25.370 1.00 38.31 136 SER A N 1
ATOM 1057 C CA . SER A 1 136 ? 10.497 -3.236 -24.985 1.00 38.31 136 SER A CA 1
ATOM 1058 C C . SER A 1 136 ? 11.918 -2.668 -24.921 1.00 38.31 136 SER A C 1
ATOM 1060 O O . SER A 1 136 ? 12.289 -1.945 -24.004 1.00 38.31 136 SER A O 1
ATOM 1062 N N . ALA A 1 137 ? 12.717 -2.931 -25.958 1.00 40.91 137 ALA A N 1
ATOM 1063 C CA . ALA A 1 137 ? 13.817 -2.048 -26.354 1.00 40.91 137 ALA A CA 1
ATOM 1064 C C . ALA A 1 137 ? 13.277 -0.924 -27.260 1.00 40.91 137 ALA A C 1
ATOM 1066 O O . ALA A 1 137 ? 13.817 -0.649 -28.329 1.00 40.91 137 ALA A O 1
ATOM 1067 N N . SER A 1 138 ? 12.169 -0.300 -26.856 1.00 48.03 138 SER A N 1
ATOM 1068 C CA . SER A 1 138 ? 11.600 0.852 -27.550 1.00 48.03 138 SER A CA 1
ATOM 1069 C C . SER A 1 138 ? 11.106 1.879 -26.536 1.00 48.03 138 SER A C 1
ATOM 1071 O O . SER A 1 138 ? 9.946 1.908 -26.144 1.00 48.03 138 SER A O 1
ATOM 1073 N N . GLY A 1 139 ? 12.038 2.727 -26.098 1.00 44.06 139 GLY A N 1
ATOM 1074 C CA . GLY A 1 139 ? 11.719 4.114 -25.770 1.00 44.06 139 GLY A CA 1
ATOM 1075 C C . GLY A 1 139 ? 11.122 4.418 -24.397 1.00 44.06 139 GLY A C 1
ATOM 1076 O O . GLY A 1 139 ? 10.190 5.215 -24.330 1.00 44.06 139 GLY A O 1
ATOM 1077 N N . SER A 1 140 ? 11.705 3.932 -23.294 1.00 44.59 140 SER A N 1
ATOM 1078 C CA . SER A 1 140 ? 11.665 4.762 -22.079 1.00 44.59 140 SER A CA 1
ATOM 1079 C C . SER A 1 140 ? 12.584 5.966 -22.304 1.00 44.59 140 SER A C 1
ATOM 1081 O O . SER A 1 140 ? 13.740 5.802 -22.709 1.00 44.59 140 SER A O 1
ATOM 1083 N N . LYS A 1 141 ? 12.082 7.184 -22.058 1.00 50.72 141 LYS A N 1
ATOM 1084 C CA . LYS A 1 141 ? 12.882 8.420 -22.139 1.00 50.72 141 LYS A CA 1
ATOM 1085 C C . LYS A 1 141 ? 14.144 8.349 -21.261 1.00 50.72 141 LYS A C 1
ATOM 1087 O O . LYS A 1 141 ? 15.121 9.024 -21.575 1.00 50.72 141 LYS A O 1
ATOM 1092 N N . ASP A 1 142 ? 14.167 7.478 -20.252 1.00 50.53 142 ASP A N 1
ATOM 1093 C CA . ASP A 1 142 ? 15.309 7.281 -19.357 1.00 50.53 142 ASP A CA 1
ATOM 1094 C C . ASP A 1 142 ? 16.456 6.468 -19.973 1.00 50.53 142 ASP A C 1
ATOM 1096 O O . ASP A 1 142 ? 17.621 6.750 -19.698 1.00 50.53 142 ASP A O 1
ATOM 1100 N N . ALA A 1 143 ? 16.173 5.515 -20.868 1.00 49.38 143 ALA A N 1
ATOM 1101 C CA . ALA A 1 143 ? 17.227 4.749 -21.546 1.00 49.38 143 ALA A CA 1
ATOM 1102 C C . ALA A 1 143 ? 18.010 5.625 -22.540 1.00 49.38 143 ALA A C 1
ATOM 1104 O O . ALA A 1 143 ? 19.233 5.536 -22.636 1.00 49.38 143 ALA A O 1
ATOM 1105 N N . VAL A 1 144 ? 17.304 6.530 -23.229 1.00 51.41 144 VAL A N 1
ATOM 1106 C CA . VAL A 1 144 ? 17.916 7.545 -24.104 1.00 51.41 144 VAL A CA 1
ATOM 1107 C C . VAL A 1 144 ? 18.733 8.549 -23.279 1.00 51.41 144 VAL A C 1
ATOM 1109 O O . VAL A 1 144 ? 19.775 9.020 -23.730 1.00 51.41 144 VAL A O 1
ATOM 1112 N N . ASN A 1 145 ? 18.305 8.832 -22.045 1.00 61.06 145 ASN A N 1
ATOM 1113 C CA . ASN A 1 145 ? 19.014 9.711 -21.120 1.00 61.06 145 ASN A CA 1
ATOM 1114 C C . ASN A 1 145 ? 20.295 9.065 -20.551 1.00 61.06 145 ASN A C 1
ATOM 1116 O O . ASN A 1 145 ? 21.285 9.762 -20.341 1.00 61.06 145 ASN A O 1
ATOM 1120 N N . TYR A 1 146 ? 20.319 7.744 -20.336 1.00 66.44 146 TYR A N 1
ATOM 1121 C CA . TYR A 1 146 ? 21.513 7.041 -19.852 1.00 66.44 146 TYR A CA 1
ATOM 1122 C C . TYR A 1 146 ? 22.664 7.095 -20.859 1.00 66.44 146 TYR A C 1
ATOM 1124 O O . TYR A 1 146 ? 23.757 7.515 -20.496 1.00 66.44 146 TYR A O 1
ATOM 1132 N N . GLU A 1 147 ? 22.426 6.722 -22.121 1.00 72.44 147 GLU A N 1
ATOM 1133 C CA . GLU A 1 147 ? 23.493 6.670 -23.134 1.00 72.44 147 GLU A CA 1
ATOM 1134 C C . GLU A 1 147 ? 24.067 8.065 -23.428 1.00 72.44 147 GLU A C 1
ATOM 1136 O O . GLU A 1 147 ? 25.275 8.232 -23.618 1.00 72.44 147 GLU A O 1
ATOM 1141 N N . LEU A 1 148 ? 23.205 9.088 -23.399 1.00 79.56 148 LEU A N 1
ATOM 1142 C CA . LEU A 1 148 ? 23.605 10.483 -23.553 1.00 79.56 148 LEU A CA 1
ATOM 1143 C C . LEU A 1 148 ? 24.460 10.955 -22.365 1.00 79.56 148 LEU A C 1
ATOM 1145 O O . LEU A 1 148 ? 25.557 11.471 -22.573 1.00 79.56 148 LEU A O 1
ATOM 1149 N N . ASN A 1 149 ? 24.004 10.727 -21.127 1.00 74.19 149 ASN A N 1
ATOM 1150 C CA . ASN A 1 149 ? 24.758 11.090 -19.922 1.00 74.19 149 ASN A CA 1
ATOM 1151 C C . ASN A 1 149 ? 26.074 10.311 -19.803 1.00 74.19 149 ASN A C 1
ATOM 1153 O O . ASN A 1 149 ? 27.095 10.875 -19.411 1.00 74.19 149 ASN A O 1
ATOM 1157 N N . TRP A 1 150 ? 26.074 9.031 -20.179 1.00 77.12 150 TRP A N 1
ATOM 1158 C CA . TRP A 1 150 ? 27.265 8.189 -20.227 1.00 77.12 150 TRP A CA 1
ATOM 1159 C C . TRP A 1 150 ? 28.286 8.730 -21.229 1.00 77.12 150 TRP A C 1
ATOM 1161 O O . TRP A 1 150 ? 29.460 8.892 -20.897 1.00 77.12 150 TRP A O 1
ATOM 1171 N N . SER A 1 151 ? 27.835 9.078 -22.435 1.00 76.81 151 SER A N 1
ATOM 1172 C CA . SER A 1 151 ? 28.691 9.636 -23.484 1.00 76.81 151 SER A CA 1
ATOM 1173 C C . SER A 1 151 ? 29.310 10.972 -23.074 1.00 76.81 151 SER A C 1
ATOM 1175 O O . SER A 1 151 ? 30.498 11.194 -23.303 1.00 76.81 151 SER A O 1
ATOM 1177 N N . GLU A 1 152 ? 28.532 11.859 -22.451 1.00 82.69 152 GLU A N 1
ATOM 1178 C CA . GLU A 1 152 ? 29.033 13.143 -21.948 1.00 82.69 152 GLU A CA 1
ATOM 1179 C C . GLU A 1 152 ? 30.045 12.956 -20.812 1.00 82.69 152 GLU A C 1
ATOM 1181 O O . GLU A 1 152 ? 31.112 13.573 -20.822 1.00 82.69 152 GLU A O 1
ATOM 1186 N N . TRP A 1 153 ? 29.776 12.037 -19.882 1.00 79.44 153 TRP A N 1
ATOM 1187 C CA . TRP A 1 153 ? 30.710 11.716 -18.807 1.00 79.44 153 TRP A CA 1
ATOM 1188 C C . TRP A 1 153 ? 32.029 11.133 -19.335 1.00 79.44 153 TRP A C 1
ATOM 1190 O O . TRP A 1 153 ? 33.100 11.549 -18.898 1.00 79.44 153 TRP A O 1
ATOM 1200 N N . VAL A 1 154 ? 31.986 10.229 -20.321 1.00 78.25 154 VAL A N 1
ATOM 1201 C CA . VAL A 1 154 ? 33.195 9.644 -20.932 1.00 78.25 154 VAL A CA 1
ATOM 1202 C C . VAL A 1 154 ? 34.043 10.710 -21.633 1.00 78.25 154 VAL A C 1
ATOM 1204 O O . VAL A 1 154 ? 35.267 10.676 -21.516 1.00 78.25 154 VAL A O 1
ATOM 1207 N N . LYS A 1 155 ? 33.419 11.677 -22.321 1.00 80.25 155 LYS A N 1
ATOM 1208 C CA . LYS A 1 155 ? 34.130 12.785 -22.987 1.00 80.25 155 LYS A CA 1
ATOM 1209 C C . LYS A 1 155 ? 34.776 13.757 -22.000 1.00 80.25 155 LYS A C 1
ATOM 1211 O O . LYS A 1 155 ? 35.863 14.258 -22.272 1.00 80.25 155 LYS A O 1
ATOM 1216 N N . ALA A 1 156 ? 34.101 14.055 -20.891 1.00 79.62 156 ALA A N 1
ATOM 1217 C CA . ALA A 1 156 ? 34.551 15.056 -19.923 1.00 79.62 156 ALA A CA 1
ATOM 1218 C C . ALA A 1 156 ? 35.699 14.571 -19.027 1.00 79.62 156 ALA A C 1
ATOM 1220 O O . ALA A 1 156 ? 36.304 15.361 -18.301 1.00 79.62 156 ALA A O 1
ATOM 1221 N N . ALA A 1 157 ? 35.979 13.272 -19.027 1.00 78.38 157 ALA A N 1
ATOM 1222 C CA . ALA A 1 157 ? 36.732 12.661 -17.956 1.00 78.38 157 ALA A CA 1
ATOM 1223 C C . ALA A 1 157 ? 38.189 12.329 -18.366 1.00 78.38 157 ALA A C 1
ATOM 1225 O O . ALA A 1 157 ? 38.446 12.011 -19.527 1.00 78.38 157 ALA A O 1
ATOM 1226 N N . PRO A 1 158 ? 39.166 12.371 -17.432 1.00 83.88 158 PRO A N 1
ATOM 1227 C CA . PRO A 1 158 ? 40.591 12.292 -17.779 1.00 83.88 158 PRO A CA 1
ATOM 1228 C C . PRO A 1 158 ? 40.999 11.016 -18.526 1.00 83.88 158 PRO A C 1
ATOM 1230 O O . PRO A 1 158 ? 40.588 9.914 -18.157 1.00 83.88 158 PRO A O 1
ATOM 1233 N N . ALA A 1 159 ? 41.865 11.164 -19.534 1.00 79.75 159 ALA A N 1
ATOM 1234 C CA . ALA A 1 159 ? 42.324 10.062 -20.385 1.00 79.75 159 ALA A CA 1
ATOM 1235 C C . ALA A 1 159 ? 43.114 8.983 -19.621 1.00 79.75 159 ALA A C 1
ATOM 1237 O O . ALA A 1 159 ? 43.048 7.807 -19.973 1.00 79.75 159 ALA A O 1
ATOM 1238 N N . GLU A 1 160 ? 43.811 9.363 -18.547 1.00 83.00 160 GLU A N 1
ATOM 1239 C CA . GLU A 1 160 ? 44.582 8.446 -17.696 1.00 83.00 160 GLU A CA 1
ATOM 1240 C C . GLU A 1 160 ? 43.698 7.384 -17.015 1.00 83.00 160 GLU A C 1
ATOM 1242 O O . GLU A 1 160 ? 44.124 6.255 -16.780 1.00 83.00 160 GLU A O 1
ATOM 1247 N N . GLU A 1 161 ? 42.427 7.700 -16.766 1.00 79.56 161 GLU A N 1
ATOM 1248 C CA . GLU A 1 161 ? 41.485 6.794 -16.107 1.00 79.56 161 GLU A CA 1
ATOM 1249 C C . GLU A 1 161 ? 40.657 5.947 -17.085 1.00 79.56 161 GLU A C 1
ATOM 1251 O O . GLU A 1 161 ? 39.926 5.049 -16.654 1.00 79.56 161 GLU A O 1
ATOM 1256 N N . ALA A 1 162 ? 40.767 6.185 -18.397 1.00 79.44 162 ALA A N 1
ATOM 1257 C CA . ALA A 1 162 ? 39.946 5.518 -19.409 1.00 79.44 162 ALA A CA 1
ATOM 1258 C C . ALA A 1 162 ? 40.076 3.985 -19.348 1.00 79.44 162 ALA A C 1
ATOM 1260 O O . ALA A 1 162 ? 39.075 3.269 -19.356 1.00 79.44 162 ALA A O 1
ATOM 1261 N N . ALA A 1 163 ? 41.303 3.478 -19.190 1.00 79.00 163 ALA A N 1
ATOM 1262 C CA . ALA A 1 163 ? 41.567 2.042 -19.103 1.00 79.00 163 ALA A CA 1
ATOM 1263 C C . ALA A 1 163 ? 40.951 1.396 -17.847 1.00 79.00 163 ALA A C 1
ATOM 1265 O O . ALA A 1 163 ? 40.423 0.283 -17.902 1.00 79.00 163 ALA A O 1
ATOM 1266 N N . ASN A 1 164 ? 40.983 2.099 -16.711 1.00 82.94 164 ASN A N 1
ATOM 1267 C CA . ASN A 1 164 ? 40.405 1.610 -15.459 1.00 82.94 164 ASN A CA 1
ATOM 1268 C C . ASN A 1 164 ? 38.874 1.564 -15.527 1.00 82.94 164 ASN A C 1
ATOM 1270 O O . ASN A 1 164 ? 38.264 0.615 -15.027 1.00 82.94 164 ASN A O 1
ATOM 1274 N N . ARG A 1 165 ? 38.256 2.544 -16.195 1.00 82.12 165 ARG A N 1
ATOM 1275 C CA . ARG 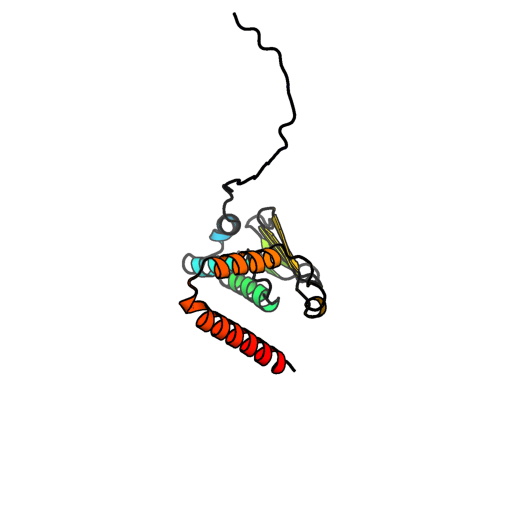A 1 165 ? 36.804 2.604 -16.401 1.00 82.12 165 ARG A CA 1
ATOM 1276 C C . ARG A 1 165 ? 36.314 1.509 -17.333 1.00 82.12 165 ARG A C 1
ATOM 1278 O O . ARG A 1 165 ? 35.387 0.798 -16.961 1.00 82.12 165 ARG A O 1
ATOM 1285 N N . GLU A 1 166 ? 36.976 1.300 -18.472 1.00 83.56 166 GLU A N 1
ATOM 1286 C CA . GLU A 1 166 ? 36.613 0.209 -19.389 1.00 83.56 166 GLU A CA 1
ATOM 1287 C C . GLU A 1 166 ? 36.688 -1.146 -18.673 1.00 83.56 166 GLU A C 1
ATOM 1289 O O . GLU A 1 166 ? 35.776 -1.966 -18.758 1.00 83.56 166 GLU A O 1
ATOM 1294 N N . LYS A 1 167 ? 37.729 -1.353 -17.856 1.00 85.19 167 LYS A N 1
ATOM 1295 C CA . LYS A 1 167 ? 37.877 -2.570 -17.051 1.00 85.19 167 LYS A CA 1
ATOM 1296 C C . LYS A 1 167 ? 36.762 -2.737 -16.012 1.00 85.19 167 LYS A C 1
ATOM 1298 O O . LYS A 1 167 ? 36.319 -3.862 -15.778 1.00 85.19 167 LYS A O 1
ATOM 1303 N N . ALA A 1 168 ? 36.311 -1.656 -15.377 1.00 84.00 168 ALA A N 1
ATOM 1304 C CA 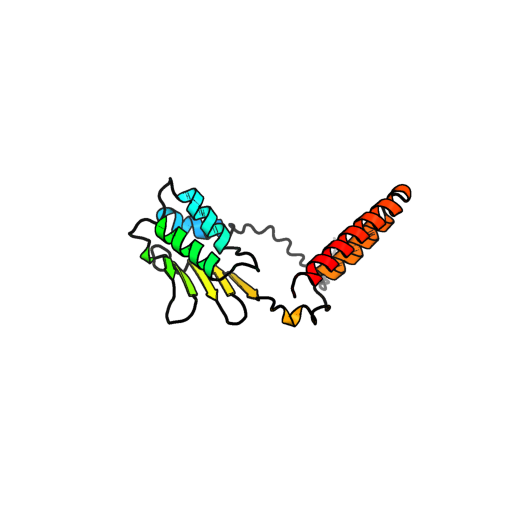. ALA A 1 168 ? 35.200 -1.689 -14.426 1.00 84.00 168 ALA A CA 1
ATOM 1305 C C . ALA A 1 168 ? 33.867 -2.009 -15.122 1.00 84.00 168 ALA A C 1
ATOM 1307 O O . ALA A 1 168 ? 33.150 -2.909 -14.683 1.00 84.00 168 ALA A O 1
ATOM 1308 N N . VAL A 1 169 ? 33.583 -1.353 -16.249 1.00 83.50 169 VAL A N 1
ATOM 1309 C CA . VAL A 1 169 ? 32.383 -1.605 -17.059 1.00 83.50 169 VAL A CA 1
ATOM 1310 C C . VAL A 1 169 ? 32.364 -3.046 -17.558 1.00 83.50 169 VAL A C 1
ATOM 1312 O O . VAL A 1 169 ? 31.340 -3.721 -17.466 1.00 83.50 169 VAL A O 1
ATOM 1315 N N . GLN A 1 170 ? 33.503 -3.561 -18.022 1.00 83.62 170 GLN A N 1
ATOM 1316 C CA . GLN A 1 170 ? 33.595 -4.939 -18.485 1.00 83.62 170 GLN A CA 1
ATOM 1317 C C . GLN A 1 170 ? 33.319 -5.944 -17.358 1.00 83.62 170 GLN A C 1
ATOM 1319 O O . GLN A 1 170 ? 32.550 -6.881 -17.559 1.00 83.62 170 GLN A O 1
ATOM 1324 N N . ARG A 1 171 ? 33.844 -5.706 -16.148 1.00 82.44 171 ARG A N 1
ATOM 1325 C CA . ARG A 1 171 ? 33.525 -6.526 -14.965 1.00 82.44 171 ARG A CA 1
ATOM 1326 C C . ARG A 1 171 ? 32.032 -6.514 -14.644 1.00 82.44 171 ARG A C 1
ATOM 1328 O O . ARG A 1 171 ? 31.468 -7.569 -14.377 1.00 82.44 171 ARG A O 1
ATOM 1335 N N . MET A 1 172 ? 31.384 -5.351 -14.703 1.00 85.38 172 MET A N 1
ATOM 1336 C CA . MET A 1 172 ? 29.936 -5.245 -14.485 1.00 85.38 172 MET A CA 1
ATOM 1337 C C . MET A 1 172 ? 29.149 -6.034 -15.542 1.00 85.38 172 MET A C 1
ATOM 1339 O O . MET A 1 172 ? 28.244 -6.790 -15.189 1.00 85.38 172 MET A O 1
ATOM 1343 N N . ARG A 1 173 ? 29.528 -5.930 -16.826 1.00 84.25 173 ARG A N 1
ATOM 1344 C CA . ARG A 1 173 ? 28.922 -6.719 -17.916 1.00 84.25 173 ARG A CA 1
ATOM 1345 C C . ARG A 1 173 ? 29.088 -8.222 -17.692 1.00 84.25 173 ARG A C 1
ATOM 1347 O O . ARG A 1 173 ? 28.157 -8.984 -17.949 1.00 84.25 173 ARG A O 1
ATOM 1354 N N . ASP A 1 174 ? 30.249 -8.652 -17.214 1.00 86.38 174 ASP A N 1
ATOM 1355 C CA . ASP A 1 174 ? 30.518 -10.065 -16.952 1.00 86.38 174 ASP A CA 1
ATOM 1356 C C . ASP A 1 174 ? 29.703 -10.587 -15.757 1.00 86.38 174 ASP A C 1
ATOM 1358 O O . ASP A 1 174 ? 29.123 -11.669 -15.852 1.00 86.38 174 ASP A O 1
ATOM 1362 N N . CYS A 1 175 ? 29.541 -9.798 -14.687 1.00 74.88 175 CYS A N 1
ATOM 1363 C CA . CYS A 1 175 ? 28.643 -10.131 -13.575 1.00 74.88 175 CYS A CA 1
ATOM 1364 C C . CYS A 1 175 ? 27.194 -10.323 -14.046 1.00 74.88 175 CYS A C 1
ATOM 1366 O O . CYS A 1 175 ? 26.555 -11.313 -13.692 1.00 74.88 175 CYS A O 1
ATOM 1368 N N . LEU A 1 176 ? 26.688 -9.431 -14.902 1.00 74.06 176 LEU A N 1
ATOM 1369 C CA . LEU A 1 176 ? 25.332 -9.544 -15.452 1.00 74.06 176 LEU A CA 1
ATOM 1370 C C . LEU A 1 176 ? 25.155 -10.804 -16.316 1.00 74.06 176 LEU A C 1
ATOM 1372 O O . LEU A 1 176 ? 24.111 -11.453 -16.259 1.00 74.06 176 LEU A O 1
ATOM 1376 N N . LYS A 1 177 ? 26.182 -11.203 -17.079 1.00 76.19 177 LYS A N 1
ATOM 1377 C CA . LYS A 1 177 ? 26.164 -12.461 -17.849 1.00 76.19 177 LYS A CA 1
ATOM 1378 C C . LYS A 1 177 ? 26.138 -13.703 -16.955 1.00 76.19 177 LYS A C 1
ATOM 1380 O O . LYS A 1 177 ? 25.537 -14.700 -17.347 1.00 76.19 177 LYS A O 1
ATOM 1385 N N . ILE A 1 178 ? 26.791 -13.662 -15.791 1.00 69.44 178 ILE A N 1
ATOM 1386 C CA . ILE A 1 178 ? 26.774 -14.760 -14.811 1.00 69.44 178 ILE A CA 1
ATOM 1387 C C . ILE A 1 178 ? 25.385 -14.883 -14.181 1.00 69.44 178 ILE A C 1
ATOM 1389 O O . ILE A 1 178 ? 24.835 -15.980 -14.148 1.00 69.44 178 ILE A O 1
ATOM 1393 N N . ILE A 1 179 ? 24.787 -13.764 -13.764 1.00 61.09 179 ILE A N 1
ATOM 1394 C CA . ILE A 1 179 ? 23.430 -13.734 -13.196 1.00 61.09 179 ILE A CA 1
ATOM 1395 C C . ILE A 1 179 ? 22.427 -14.332 -14.190 1.00 61.09 179 ILE A C 1
ATOM 1397 O O . ILE A 1 179 ? 21.668 -15.224 -13.835 1.00 61.09 179 ILE A O 1
ATOM 1401 N N . ARG A 1 180 ? 22.515 -13.950 -15.470 1.00 58.22 180 ARG A N 1
ATOM 1402 C CA . ARG A 1 180 ? 21.637 -14.467 -16.532 1.00 58.22 180 ARG A CA 1
ATOM 1403 C C . ARG A 1 180 ? 21.813 -15.965 -16.829 1.00 58.22 180 ARG A C 1
ATOM 1405 O O . ARG A 1 180 ? 20.912 -16.572 -17.394 1.00 58.22 180 ARG A O 1
ATOM 1412 N N . ARG A 1 181 ? 22.960 -16.566 -16.489 1.00 57.16 181 ARG A N 1
ATOM 1413 C CA . ARG A 1 181 ? 23.216 -18.010 -16.663 1.00 57.16 181 ARG A CA 1
ATOM 1414 C C . ARG A 1 181 ? 22.739 -18.867 -15.493 1.00 57.16 181 ARG A C 1
ATOM 1416 O O . ARG A 1 181 ? 22.492 -20.044 -15.710 1.00 57.16 181 ARG A O 1
ATOM 1423 N N . ASN A 1 182 ? 22.622 -18.297 -14.297 1.00 51.12 182 ASN A N 1
ATOM 1424 C CA . ASN A 1 182 ? 22.212 -19.017 -13.086 1.00 51.12 182 ASN A CA 1
ATOM 1425 C C . ASN A 1 182 ? 20.687 -18.991 -12.849 1.00 51.12 182 ASN A C 1
ATOM 1427 O O . ASN A 1 182 ? 20.226 -19.511 -11.839 1.00 51.12 182 ASN A O 1
ATOM 1431 N N . SER A 1 183 ? 19.920 -18.375 -13.755 1.00 49.66 183 SER A N 1
ATOM 1432 C CA . SER A 1 183 ? 18.449 -18.316 -13.739 1.00 49.66 183 SER A CA 1
ATOM 1433 C C . SER A 1 183 ? 17.788 -19.354 -14.669 1.00 49.66 183 SER A C 1
ATOM 1435 O O . SER A 1 183 ? 16.673 -19.129 -15.131 1.00 49.66 183 SER A O 1
ATOM 1437 N N . VAL A 1 184 ? 18.478 -20.463 -14.966 1.00 43.12 184 VAL A N 1
ATOM 1438 C CA . VAL A 1 184 ? 17.967 -21.639 -15.705 1.00 43.12 184 VAL A CA 1
ATOM 1439 C C . VAL A 1 184 ? 18.051 -22.852 -14.792 1.00 43.12 184 VAL A C 1
ATOM 1441 O O . VAL A 1 184 ? 17.095 -23.655 -14.798 1.00 43.12 184 VAL A O 1
#

InterPro domains:
  IPR032674 LRR-containing bacterial E3 ligase, N-terminal [PF12468] (107-170)
  IPR051071 Leucine-rich repeat-containing bacterial E3 ubiquitin ligases [PTHR47114] (1-177)

Organism: Salmonella enterica I (NCBI:txid59201)